Protein AF-A0A969BJ69-F1 (afdb_monomer_lite)

Sequence (200 aa):
IESSYGNSVILGSYVKALKEFAGRERRKKEEELKAQQDALNWLVVGDTRVPLNPDATGDVYRPLVVVEDKYTAGLNFTDSLAAKGYVLTITPSRIPDVNVSFPVDKTVFKPSAQAATKAITYADPNGQIYFVLVYLDKLVGEKCPITVAKIYRIDGLSWTGNFQLPFIPTEIAFRTDTNELIIANGDKKITLDKNGKMPK

Secondary structure (DSSP, 8-state):
--SSHHHHHHHHHHHHHHHHHHHHHHHHHHHHHHHHHHHHTEEEETTEEEESSTT--SSSEEEEEEETTTEEEEEEEEETTEEEEEEEE--TTS--S-EEEEE--TTTS-GGGGGGEEEEEEE-TTSSEEEEEEEESS-BTTBEEEEEEEEETTTEEEEEEEEEESS---EEEEETTTTEEEEEETTEEEEE-TTSPPP-

pLDDT: mean 88.0, std 10.54, range [40.97, 97.81]

Structure (mmCIF, N/CA/C/O backbone):
data_AF-A0A969BJ69-F1
#
_entry.id   AF-A0A969BJ69-F1
#
loop_
_atom_site.group_PDB
_atom_site.id
_atom_site.type_symbol
_atom_site.label_atom_id
_atom_site.label_alt_id
_atom_site.label_comp_id
_atom_site.label_asym_id
_atom_site.label_entity_id
_atom_site.label_seq_id
_atom_site.pdbx_PDB_ins_code
_atom_site.Cartn_x
_atom_site.Cartn_y
_atom_site.Cartn_z
_atom_site.occupancy
_atom_site.B_iso_or_equiv
_atom_site.auth_seq_id
_atom_site.auth_comp_id
_atom_site.auth_asym_id
_atom_site.auth_atom_id
_atom_site.pdbx_PDB_model_num
ATOM 1 N N . ILE A 1 1 ? 59.974 -8.939 -54.221 1.00 40.97 1 ILE A N 1
ATOM 2 C CA . ILE A 1 1 ? 59.683 -8.951 -52.766 1.00 40.97 1 ILE A CA 1
ATOM 3 C C . ILE A 1 1 ? 58.834 -7.719 -52.507 1.00 40.97 1 ILE A C 1
ATOM 5 O O . ILE A 1 1 ? 59.403 -6.661 -52.315 1.00 40.97 1 ILE A O 1
ATOM 9 N N . GLU A 1 2 ? 57.510 -7.793 -52.647 1.00 45.12 2 GLU A N 1
ATOM 10 C CA . GLU A 1 2 ? 56.681 -6.576 -52.577 1.00 45.12 2 GLU A CA 1
ATOM 11 C C . GLU A 1 2 ? 55.208 -6.913 -52.297 1.00 45.12 2 GLU A C 1
ATOM 13 O O . GLU A 1 2 ? 54.330 -6.760 -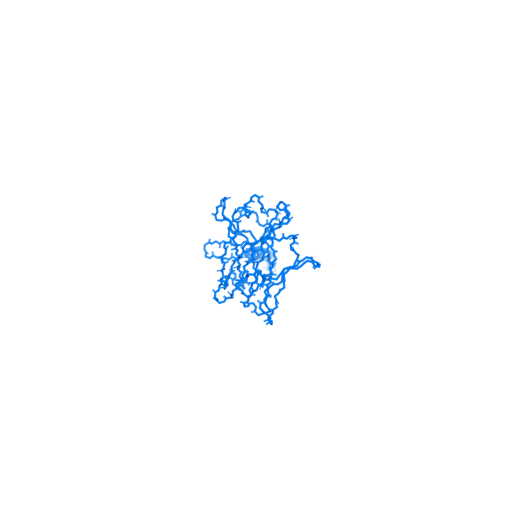53.134 1.00 45.12 2 GLU A O 1
ATOM 18 N N . SER A 1 3 ? 54.921 -7.451 -51.109 1.00 49.00 3 SER A N 1
ATOM 19 C CA . SER A 1 3 ? 53.531 -7.650 -50.663 1.00 49.00 3 SER A CA 1
ATOM 20 C C . SER A 1 3 ? 53.411 -7.819 -49.143 1.00 49.00 3 SER A C 1
ATOM 22 O O . SER A 1 3 ? 52.687 -8.688 -48.662 1.00 49.00 3 SER A O 1
ATOM 24 N N . SER A 1 4 ? 54.139 -7.016 -48.356 1.00 46.62 4 SER A N 1
ATOM 25 C CA . SER A 1 4 ? 54.097 -7.125 -46.881 1.00 46.62 4 SER A CA 1
ATOM 26 C C . SER A 1 4 ? 53.853 -5.812 -46.133 1.00 46.62 4 SER A C 1
ATOM 28 O O . SER A 1 4 ? 53.493 -5.860 -44.962 1.00 46.62 4 SER A O 1
ATOM 30 N N . TYR A 1 5 ? 53.942 -4.650 -46.791 1.00 47.28 5 TYR A N 1
ATOM 31 C CA . TYR A 1 5 ? 53.740 -3.346 -46.135 1.00 47.28 5 TYR A CA 1
ATOM 32 C C . TYR A 1 5 ? 52.283 -2.849 -46.129 1.00 47.28 5 TYR A C 1
ATOM 34 O O . TYR A 1 5 ? 51.926 -2.028 -45.291 1.00 47.28 5 TYR A O 1
ATOM 42 N N . GLY A 1 6 ? 51.412 -3.381 -46.995 1.00 52.66 6 GLY A N 1
ATOM 43 C CA . GLY A 1 6 ? 49.979 -3.047 -46.979 1.00 52.66 6 GLY A CA 1
ATOM 44 C C . GLY A 1 6 ? 49.193 -3.763 -45.874 1.00 52.66 6 GLY A C 1
ATOM 45 O O . GLY A 1 6 ? 48.189 -3.249 -45.395 1.00 52.66 6 GLY A O 1
ATOM 46 N N . ASN A 1 7 ? 49.657 -4.933 -45.427 1.00 61.31 7 ASN A N 1
ATOM 47 C CA . ASN A 1 7 ? 48.860 -5.820 -44.578 1.00 61.31 7 ASN A CA 1
ATOM 48 C C . ASN A 1 7 ? 48.807 -5.355 -43.110 1.00 61.31 7 ASN A C 1
ATOM 50 O O . ASN A 1 7 ? 47.755 -5.415 -42.487 1.00 61.31 7 ASN A O 1
ATOM 54 N N . SER A 1 8 ? 49.902 -4.814 -42.561 1.00 64.12 8 SER A N 1
ATOM 55 C CA . SER A 1 8 ? 49.955 -4.348 -41.163 1.00 64.12 8 SER A CA 1
ATOM 56 C C . SER A 1 8 ? 49.183 -3.045 -40.925 1.00 64.12 8 SER A C 1
ATOM 58 O O . SER A 1 8 ? 48.533 -2.899 -39.892 1.00 64.12 8 SER A O 1
ATOM 60 N N . VAL A 1 9 ? 49.202 -2.117 -41.888 1.00 71.50 9 VAL A N 1
ATOM 61 C CA . VAL A 1 9 ? 48.430 -0.863 -41.830 1.00 71.50 9 VAL A CA 1
ATOM 62 C C . VAL A 1 9 ? 46.933 -1.147 -41.965 1.00 71.50 9 VAL A C 1
ATOM 64 O O . VAL A 1 9 ? 46.134 -0.613 -41.194 1.00 71.50 9 VAL A O 1
ATOM 67 N N . ILE A 1 10 ? 46.553 -2.049 -42.879 1.00 71.81 10 ILE A N 1
ATOM 68 C CA . ILE A 1 10 ? 45.167 -2.511 -43.021 1.00 71.81 10 ILE A CA 1
ATOM 69 C C . ILE A 1 10 ? 44.717 -3.227 -41.742 1.00 71.81 10 ILE A C 1
ATOM 71 O O . ILE A 1 10 ? 43.663 -2.877 -41.210 1.00 71.81 10 ILE A O 1
ATOM 75 N N . LEU A 1 11 ? 45.530 -4.129 -41.174 1.00 73.12 11 LEU A N 1
ATOM 76 C CA . LEU A 1 11 ? 45.227 -4.772 -39.890 1.00 73.12 11 LEU A CA 1
ATOM 77 C C . LEU A 1 11 ? 45.053 -3.747 -38.765 1.00 73.12 11 LEU A C 1
ATOM 79 O O . LEU A 1 11 ? 44.106 -3.850 -37.995 1.00 73.12 11 LEU A O 1
ATOM 83 N N . GLY A 1 12 ? 45.932 -2.747 -38.673 1.00 75.44 12 GLY A N 1
ATOM 84 C CA . GLY A 1 12 ? 45.841 -1.691 -37.664 1.00 75.44 12 GLY A CA 1
ATOM 85 C C . GLY A 1 12 ? 44.554 -0.873 -37.792 1.00 75.44 12 GLY A C 1
ATOM 86 O O . GLY A 1 12 ? 43.884 -0.614 -36.792 1.00 75.44 12 GLY A O 1
ATOM 87 N N . SER A 1 13 ? 44.162 -0.528 -39.023 1.00 76.94 13 SER A N 1
ATOM 88 C CA . SER A 1 13 ? 42.895 0.159 -39.298 1.00 76.94 13 SER A CA 1
ATOM 89 C C . SER A 1 13 ? 41.675 -0.711 -38.975 1.00 76.94 13 SER A C 1
ATOM 91 O O . SER A 1 13 ? 40.719 -0.220 -38.379 1.00 76.94 13 SER A O 1
ATOM 93 N N . TYR A 1 14 ? 41.743 -2.014 -39.265 1.00 79.00 14 TYR A N 1
ATOM 94 C CA . TYR A 1 14 ? 40.691 -2.980 -38.962 1.00 79.00 14 TYR A CA 1
ATOM 95 C C . TYR A 1 14 ? 40.546 -3.214 -37.455 1.00 79.00 14 TYR A C 1
ATOM 97 O O . TYR A 1 14 ? 39.440 -3.153 -36.928 1.00 79.00 14 TYR A O 1
ATOM 105 N N . VAL A 1 15 ? 41.653 -3.397 -36.728 1.00 84.44 15 VAL A N 1
ATOM 106 C CA . VAL A 1 15 ? 41.663 -3.536 -35.262 1.00 84.44 15 VAL A CA 1
ATOM 107 C C . VAL A 1 15 ? 41.137 -2.264 -34.597 1.00 84.44 15 VAL A C 1
ATOM 109 O O . VAL A 1 15 ? 40.359 -2.346 -33.645 1.00 84.44 15 VAL A O 1
ATOM 112 N N . LYS A 1 16 ? 41.505 -1.082 -35.109 1.00 85.62 16 LYS A N 1
ATOM 113 C CA . LYS A 1 16 ? 40.968 0.196 -34.627 1.00 85.62 16 LYS A CA 1
ATOM 114 C C . LYS A 1 16 ? 39.461 0.298 -34.877 1.00 85.62 16 LYS A C 1
ATOM 116 O O . LYS A 1 16 ? 38.725 0.586 -33.937 1.00 85.62 16 LYS A O 1
ATOM 121 N N . ALA A 1 17 ? 38.999 -0.011 -36.088 1.00 84.88 17 ALA A N 1
ATOM 122 C CA . ALA A 1 17 ? 37.578 -0.019 -36.429 1.00 84.88 17 ALA A CA 1
ATOM 123 C C . ALA A 1 17 ? 36.783 -1.029 -35.582 1.00 84.88 17 ALA A C 1
ATOM 125 O O . ALA A 1 17 ? 35.694 -0.705 -35.112 1.00 84.88 17 ALA A O 1
ATOM 126 N N . LEU A 1 18 ? 37.342 -2.216 -35.321 1.00 89.19 18 LEU A N 1
ATOM 127 C CA . LEU A 1 18 ? 36.733 -3.242 -34.473 1.00 89.19 18 LEU A CA 1
ATOM 128 C C . LEU A 1 18 ? 36.649 -2.790 -33.011 1.00 89.19 18 LEU A C 1
ATOM 130 O O . LEU A 1 18 ? 35.616 -2.974 -32.373 1.00 89.19 18 LEU A O 1
ATOM 134 N N . LYS A 1 19 ? 37.702 -2.155 -32.482 1.00 90.12 19 LYS A N 1
ATOM 135 C CA . LYS A 1 19 ? 37.708 -1.593 -31.124 1.00 90.12 19 LYS A CA 1
ATOM 136 C C . LYS A 1 19 ? 36.696 -0.455 -30.980 1.00 90.12 19 LYS A C 1
ATOM 138 O O . LYS A 1 19 ? 35.988 -0.393 -29.978 1.00 90.12 19 LYS A O 1
ATOM 143 N N . GLU A 1 20 ? 36.604 0.428 -31.971 1.00 89.50 20 GLU A N 1
ATOM 144 C CA . GLU A 1 20 ? 35.607 1.502 -32.000 1.00 89.50 20 GLU A CA 1
ATOM 145 C C . GLU A 1 20 ? 34.180 0.953 -32.119 1.00 89.50 20 GLU A C 1
ATOM 147 O O . GLU A 1 20 ? 33.283 1.429 -31.425 1.00 89.50 20 GLU A O 1
ATOM 152 N N . PHE A 1 21 ? 33.964 -0.074 -32.945 1.00 89.19 21 PHE A N 1
ATOM 153 C CA . PHE A 1 21 ? 32.680 -0.766 -33.056 1.00 89.19 21 PHE A CA 1
ATOM 154 C C . PHE A 1 21 ? 32.286 -1.437 -31.735 1.00 89.19 21 PHE A C 1
ATOM 156 O O . PHE A 1 21 ? 31.194 -1.186 -31.232 1.00 89.19 21 PHE A O 1
ATOM 163 N N . ALA A 1 22 ? 33.196 -2.196 -31.119 1.00 88.12 22 ALA A N 1
ATOM 164 C CA . ALA A 1 22 ? 32.974 -2.820 -29.817 1.00 88.12 22 ALA A CA 1
ATOM 165 C C . ALA A 1 22 ? 32.677 -1.780 -28.723 1.00 88.12 22 ALA A C 1
ATOM 167 O O . ALA A 1 22 ? 31.807 -1.999 -27.884 1.00 88.12 22 ALA A O 1
ATOM 168 N N . GLY A 1 23 ? 33.355 -0.626 -28.750 1.00 90.75 23 GLY A N 1
ATOM 169 C CA . GLY A 1 23 ? 33.089 0.484 -27.836 1.00 90.75 23 GLY A CA 1
ATOM 170 C C . GLY A 1 23 ? 31.691 1.084 -28.007 1.00 90.75 23 GLY A C 1
ATOM 171 O O . GLY A 1 23 ? 31.012 1.337 -27.013 1.00 90.75 23 GLY A O 1
ATOM 172 N N . ARG A 1 24 ? 31.231 1.274 -29.252 1.00 89.75 24 ARG A N 1
ATOM 173 C CA . ARG A 1 24 ? 29.870 1.759 -29.539 1.00 89.75 24 ARG A CA 1
ATOM 174 C C . ARG A 1 24 ? 28.802 0.762 -29.104 1.00 89.75 24 ARG A C 1
ATOM 176 O O . ARG A 1 24 ? 27.860 1.160 -28.425 1.00 89.75 24 ARG A O 1
ATOM 183 N N . GLU A 1 25 ? 28.969 -0.515 -29.440 1.00 91.31 25 GLU A N 1
ATOM 184 C CA . GLU A 1 25 ? 28.015 -1.562 -29.057 1.00 91.31 25 GLU A CA 1
ATOM 185 C C . GLU A 1 25 ? 27.940 -1.725 -27.538 1.00 91.31 25 GLU A C 1
ATOM 187 O O . GLU A 1 25 ? 26.848 -1.800 -26.976 1.00 91.31 25 GLU A O 1
ATOM 192 N N . ARG A 1 26 ? 29.088 -1.687 -26.849 1.00 92.00 26 ARG A N 1
ATOM 193 C CA . ARG A 1 26 ? 29.128 -1.700 -25.385 1.00 92.00 26 ARG A CA 1
ATOM 194 C C . A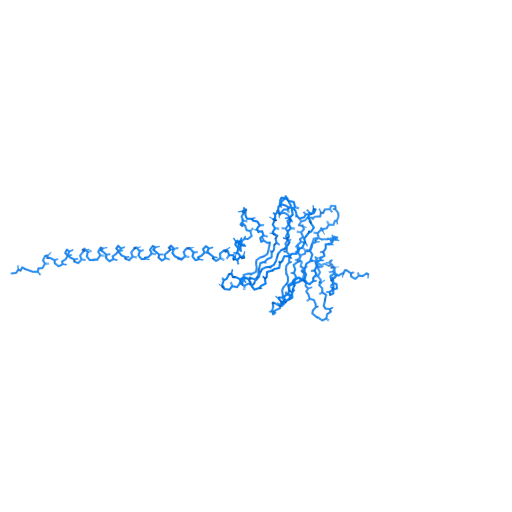RG A 1 26 ? 28.371 -0.514 -24.794 1.00 92.00 26 ARG A C 1
ATOM 196 O O . ARG A 1 26 ? 27.537 -0.721 -23.922 1.00 92.00 26 ARG A O 1
ATOM 203 N N . ARG A 1 27 ? 28.621 0.704 -25.282 1.00 91.62 27 ARG A N 1
ATOM 204 C CA . ARG A 1 27 ? 27.937 1.910 -24.796 1.00 91.62 27 ARG A CA 1
ATOM 205 C C . ARG A 1 27 ? 26.427 1.830 -25.011 1.00 91.62 27 ARG A C 1
ATOM 207 O O . ARG A 1 27 ? 25.671 2.129 -24.098 1.00 91.62 27 ARG A O 1
ATOM 214 N N . LYS A 1 28 ? 25.992 1.357 -26.181 1.00 91.38 28 LYS A N 1
ATOM 215 C CA . LYS A 1 28 ? 24.572 1.141 -26.477 1.00 91.38 28 LYS A CA 1
ATOM 216 C C . LYS A 1 28 ? 23.945 0.138 -25.508 1.00 91.38 28 LYS A C 1
ATOM 218 O O . LYS A 1 28 ? 22.855 0.376 -25.001 1.00 91.38 28 LYS A O 1
ATOM 223 N N . LYS A 1 29 ? 24.644 -0.959 -25.201 1.00 90.69 29 LYS A N 1
ATOM 224 C CA . LYS A 1 29 ? 24.177 -1.948 -24.220 1.00 90.69 29 LYS A CA 1
ATOM 225 C C . LYS A 1 29 ? 24.165 -1.422 -22.790 1.00 90.69 29 LYS A C 1
ATOM 227 O O . LYS A 1 29 ? 23.247 -1.751 -22.049 1.00 90.69 29 LYS A O 1
ATOM 232 N N . GLU A 1 30 ? 25.131 -0.596 -22.405 1.00 91.06 30 GLU A N 1
ATOM 233 C CA . GLU A 1 30 ? 25.140 0.076 -21.101 1.00 91.06 30 GLU A CA 1
ATOM 234 C C . GLU A 1 30 ? 23.979 1.077 -20.978 1.00 91.06 30 GLU A C 1
ATOM 236 O O . GLU A 1 30 ? 23.325 1.127 -19.939 1.00 91.06 30 GLU A O 1
ATOM 241 N N . GLU A 1 31 ? 23.670 1.823 -22.042 1.00 90.69 31 GLU A N 1
ATOM 242 C CA . GLU A 1 31 ? 22.515 2.728 -22.098 1.00 90.69 31 GLU A CA 1
ATOM 243 C C . GLU A 1 31 ? 21.183 1.961 -22.029 1.00 90.69 31 GLU A C 1
ATOM 245 O O . GLU A 1 31 ? 20.307 2.329 -21.246 1.00 90.69 31 GLU A O 1
ATOM 250 N N . GLU A 1 32 ? 21.047 0.858 -22.775 1.00 87.81 32 GLU A N 1
ATOM 251 C CA . GLU A 1 32 ? 19.881 -0.037 -22.707 1.00 87.81 32 GLU A CA 1
ATOM 252 C C . GLU A 1 32 ? 19.710 -0.642 -21.303 1.00 87.81 32 GLU A C 1
ATOM 254 O O . GLU A 1 32 ? 18.607 -0.634 -20.757 1.00 87.81 32 GLU A O 1
ATOM 259 N N . LEU A 1 33 ? 20.797 -1.125 -20.694 1.00 86.69 33 LEU A N 1
ATOM 260 C CA . LEU A 1 33 ? 20.778 -1.696 -19.347 1.00 86.69 33 LEU A CA 1
ATOM 261 C C . LEU A 1 33 ? 20.376 -0.649 -18.308 1.00 86.69 33 LEU A C 1
ATOM 263 O O . LEU A 1 33 ? 19.550 -0.934 -17.446 1.00 86.69 33 LEU A O 1
ATOM 267 N N . LYS A 1 34 ? 20.923 0.565 -18.402 1.00 87.50 34 LYS A N 1
ATOM 268 C CA . LYS A 1 34 ? 20.574 1.659 -17.495 1.00 87.50 34 LYS A CA 1
ATOM 269 C C . LYS A 1 34 ? 19.100 2.039 -17.624 1.00 87.50 34 LYS A C 1
ATOM 271 O O . LYS A 1 34 ? 18.419 2.161 -16.614 1.00 87.50 34 LYS A O 1
ATOM 276 N N . ALA A 1 35 ? 18.582 2.144 -18.849 1.00 82.62 35 ALA A N 1
ATOM 277 C CA . ALA A 1 35 ? 17.165 2.418 -19.076 1.00 82.62 35 ALA A CA 1
ATOM 278 C C . ALA A 1 35 ? 16.258 1.322 -18.485 1.00 82.62 35 ALA A C 1
ATOM 280 O O . ALA A 1 35 ? 15.206 1.625 -17.923 1.00 82.62 35 ALA A O 1
ATOM 281 N N . GLN A 1 36 ? 16.672 0.053 -18.572 1.00 82.44 36 GLN A N 1
ATOM 282 C CA . GLN A 1 36 ? 15.956 -1.059 -17.942 1.00 82.44 36 GLN A CA 1
ATOM 283 C C . GLN A 1 36 ? 16.029 -0.999 -16.414 1.00 82.44 36 GLN A C 1
ATOM 285 O O . GLN A 1 36 ? 15.005 -1.167 -15.760 1.00 82.44 36 GLN A O 1
ATOM 290 N N . GLN A 1 37 ? 17.203 -0.723 -15.844 1.00 84.25 37 GLN A N 1
ATOM 291 C CA . GLN A 1 37 ? 17.375 -0.544 -14.399 1.00 84.25 37 GLN A CA 1
ATOM 292 C C . GLN A 1 37 ? 16.504 0.592 -13.867 1.00 84.25 37 GLN A C 1
ATOM 294 O O . GLN A 1 37 ? 15.829 0.425 -12.855 1.00 84.25 37 GLN A O 1
ATOM 299 N N . ASP A 1 38 ? 16.457 1.714 -14.583 1.00 82.06 38 ASP A N 1
ATOM 300 C CA . ASP A 1 38 ? 15.596 2.835 -14.232 1.00 82.06 38 ASP A CA 1
ATOM 301 C C . ASP A 1 38 ? 14.122 2.421 -14.289 1.00 82.06 38 ASP A C 1
ATOM 303 O O . ASP A 1 38 ? 13.376 2.716 -13.360 1.00 82.06 38 ASP A O 1
ATOM 307 N N . ALA A 1 39 ? 13.701 1.674 -15.316 1.00 78.50 39 ALA A N 1
ATOM 308 C CA . ALA A 1 39 ? 12.329 1.182 -15.441 1.00 78.50 39 ALA A CA 1
ATOM 309 C C . ALA A 1 39 ? 11.909 0.233 -14.304 1.00 78.50 39 ALA A C 1
ATOM 311 O O . ALA A 1 39 ? 10.740 0.233 -13.926 1.00 78.50 39 ALA A O 1
ATOM 312 N N . LEU A 1 40 ? 12.835 -0.535 -13.716 1.00 81.88 40 LEU A N 1
ATOM 313 C CA . LEU A 1 40 ? 12.537 -1.409 -12.572 1.00 81.88 40 LEU A CA 1
ATOM 314 C C . LEU A 1 40 ? 12.119 -0.631 -11.319 1.00 81.88 40 LEU A C 1
ATOM 316 O O . LEU A 1 40 ? 11.430 -1.191 -10.468 1.00 81.88 40 LEU A O 1
ATOM 320 N N . ASN A 1 41 ? 12.484 0.648 -11.222 1.00 84.81 41 ASN A N 1
ATOM 321 C CA . ASN A 1 41 ? 12.128 1.506 -10.093 1.00 84.81 41 ASN A CA 1
ATOM 322 C C . ASN A 1 41 ? 10.711 2.085 -10.196 1.00 84.81 41 ASN A C 1
ATOM 324 O O . ASN A 1 41 ? 10.273 2.782 -9.279 1.00 84.81 41 ASN A O 1
ATOM 328 N N . TRP A 1 42 ? 9.991 1.808 -11.287 1.00 86.00 42 TRP A N 1
ATOM 329 C CA . TRP A 1 42 ? 8.662 2.351 -11.543 1.00 86.00 42 TRP A CA 1
ATOM 330 C C . TRP A 1 42 ? 7.656 1.251 -11.851 1.00 86.00 42 TRP A C 1
ATOM 332 O O . TRP A 1 42 ? 7.927 0.282 -12.558 1.00 86.00 42 TRP A O 1
ATOM 342 N N . LEU A 1 43 ? 6.449 1.444 -11.344 1.00 87.81 43 LEU A N 1
ATOM 343 C CA . LEU A 1 43 ? 5.282 0.652 -11.679 1.00 87.81 43 LEU A CA 1
ATOM 344 C C . LEU A 1 43 ? 4.325 1.515 -12.503 1.00 87.81 43 LEU A C 1
ATOM 346 O O . LEU A 1 43 ? 4.119 2.689 -12.195 1.00 87.81 43 LEU A O 1
ATOM 350 N N . VAL A 1 44 ? 3.772 0.956 -13.576 1.00 84.44 44 VAL A N 1
ATOM 351 C CA . VAL A 1 44 ? 2.930 1.702 -14.515 1.00 84.44 44 VAL A CA 1
ATOM 352 C C . VAL A 1 44 ? 1.467 1.431 -14.186 1.00 84.44 44 VAL A C 1
ATOM 354 O O . VAL A 1 44 ? 1.014 0.289 -14.207 1.00 84.44 44 VAL A O 1
ATOM 357 N N . VAL A 1 45 ? 0.721 2.492 -13.876 1.00 83.75 45 VAL A N 1
ATOM 358 C CA . VAL A 1 45 ? -0.711 2.443 -13.558 1.00 83.75 45 VAL A CA 1
ATOM 359 C C . VAL A 1 45 ? -1.457 3.405 -14.470 1.00 83.75 45 VAL A C 1
ATOM 361 O O . VAL A 1 45 ? -1.545 4.604 -14.189 1.00 83.75 45 VAL A O 1
ATOM 364 N N . GLY A 1 46 ? -1.996 2.877 -15.570 1.00 80.75 46 GLY A N 1
ATOM 365 C CA . GLY A 1 46 ? -2.579 3.705 -16.628 1.00 80.75 46 GLY A CA 1
ATOM 366 C C . GLY A 1 46 ? -1.548 4.712 -17.139 1.00 80.75 46 GLY A C 1
ATOM 367 O O . GLY A 1 46 ? -0.441 4.325 -17.504 1.00 80.75 46 GLY A O 1
ATOM 368 N N . ASP A 1 47 ? -1.886 5.999 -17.076 1.00 77.88 47 ASP A N 1
ATOM 369 C CA . ASP A 1 47 ? -0.997 7.097 -17.484 1.00 77.88 47 ASP A CA 1
ATOM 370 C C . ASP A 1 47 ? -0.049 7.572 -16.368 1.00 77.88 47 ASP A C 1
ATOM 372 O O . ASP A 1 47 ? 0.780 8.458 -16.577 1.00 77.88 47 ASP A O 1
ATOM 376 N N . THR A 1 48 ? -0.163 7.005 -15.164 1.00 80.38 48 THR A N 1
ATOM 377 C CA . THR A 1 48 ? 0.640 7.401 -14.000 1.00 80.38 48 THR A CA 1
ATOM 378 C C . THR A 1 48 ? 1.736 6.391 -13.692 1.00 80.38 48 THR A C 1
ATOM 380 O O . THR A 1 48 ? 1.598 5.193 -13.940 1.00 80.38 48 THR A O 1
ATOM 383 N N . ARG A 1 49 ? 2.843 6.879 -13.128 1.00 82.12 49 ARG A N 1
ATOM 384 C CA . ARG A 1 49 ? 3.938 6.041 -12.636 1.00 82.12 49 ARG A CA 1
ATOM 385 C C . ARG A 1 49 ? 3.970 6.101 -11.120 1.00 82.12 49 ARG A C 1
ATOM 387 O O . ARG A 1 49 ? 3.858 7.173 -10.533 1.00 82.12 49 ARG A O 1
ATOM 394 N N . VAL A 1 50 ? 4.114 4.940 -10.503 1.00 86.56 50 VAL A N 1
ATOM 395 C CA . VAL A 1 50 ? 4.247 4.794 -9.057 1.00 86.56 50 VAL A CA 1
ATOM 396 C C . VAL A 1 50 ? 5.693 4.406 -8.777 1.00 86.56 50 VAL A C 1
ATOM 398 O O . VAL A 1 50 ? 6.148 3.391 -9.313 1.00 86.56 50 VAL A O 1
ATOM 401 N N . PRO A 1 51 ? 6.436 5.183 -7.978 1.00 88.12 51 PRO A N 1
ATOM 402 C CA . PRO A 1 51 ? 7.786 4.799 -7.613 1.00 88.12 51 PRO A CA 1
ATOM 403 C C . PRO A 1 51 ? 7.750 3.544 -6.737 1.00 88.12 51 PRO A C 1
ATOM 405 O O . PRO A 1 51 ? 6.857 3.360 -5.913 1.00 88.12 51 PRO A O 1
ATOM 408 N N . LEU A 1 52 ? 8.735 2.669 -6.904 1.00 85.69 52 LEU A N 1
ATOM 409 C CA . LEU A 1 52 ? 8.968 1.519 -6.025 1.00 85.69 52 LEU A CA 1
ATOM 410 C C . LEU A 1 52 ? 10.041 1.810 -4.972 1.00 85.69 52 LEU A C 1
ATOM 412 O O . LEU A 1 52 ? 10.423 0.924 -4.217 1.00 85.69 52 LEU A O 1
ATOM 416 N N . ASN A 1 53 ? 10.490 3.061 -4.895 1.00 82.56 53 ASN A N 1
ATOM 417 C CA . ASN A 1 53 ? 11.384 3.545 -3.859 1.00 82.56 53 ASN A CA 1
ATOM 418 C C . ASN A 1 53 ? 10.616 4.495 -2.914 1.00 82.56 53 ASN A C 1
ATOM 420 O O . ASN A 1 53 ? 10.031 5.468 -3.403 1.00 82.56 53 ASN A O 1
ATOM 424 N N . PRO A 1 54 ? 10.606 4.253 -1.589 1.00 71.75 54 PRO A N 1
ATOM 425 C CA . PRO A 1 54 ? 9.999 5.165 -0.615 1.00 71.75 54 PRO A CA 1
ATOM 426 C C . PRO A 1 54 ? 10.647 6.562 -0.576 1.00 71.75 54 PRO A C 1
ATOM 428 O O . PRO A 1 54 ? 9.972 7.527 -0.223 1.00 71.75 54 PRO A O 1
ATOM 431 N N . ASP A 1 55 ? 11.907 6.702 -0.997 1.00 72.38 55 ASP A N 1
ATOM 432 C CA . ASP A 1 55 ? 12.630 7.984 -1.002 1.00 72.38 55 ASP A CA 1
ATOM 433 C C . ASP A 1 55 ? 12.312 8.864 -2.225 1.00 72.38 55 ASP A C 1
ATOM 435 O O . ASP A 1 55 ? 12.777 10.005 -2.330 1.00 72.38 55 ASP A O 1
ATOM 439 N N . ALA A 1 56 ? 11.508 8.358 -3.167 1.00 71.25 56 ALA A N 1
ATOM 440 C CA . ALA A 1 56 ? 11.119 9.106 -4.355 1.00 71.25 56 ALA A CA 1
ATOM 441 C C . ALA A 1 56 ? 10.306 10.357 -3.972 1.00 71.25 56 ALA A C 1
ATOM 443 O O . ALA A 1 56 ? 9.163 10.297 -3.502 1.00 71.25 56 ALA A O 1
ATOM 444 N N . THR A 1 57 ? 10.919 11.520 -4.180 1.00 63.72 57 THR A N 1
ATOM 445 C CA . THR A 1 57 ? 10.380 12.842 -3.848 1.00 63.72 57 THR A CA 1
ATOM 446 C C . THR A 1 57 ? 9.782 13.499 -5.095 1.00 63.72 57 THR A C 1
ATOM 448 O O . THR A 1 57 ? 10.338 13.401 -6.182 1.00 63.72 57 THR A O 1
ATOM 451 N N . GLY A 1 58 ? 8.641 14.184 -4.955 1.00 65.81 58 GLY A N 1
ATOM 452 C CA . GLY A 1 58 ? 7.992 14.937 -6.044 1.00 65.81 58 GLY A CA 1
ATOM 453 C C . GLY A 1 58 ? 6.719 14.307 -6.626 1.00 65.81 58 GLY A C 1
ATOM 454 O O . GLY A 1 58 ? 5.797 15.038 -6.956 1.00 65.81 58 GLY A O 1
ATOM 455 N N . ASP A 1 59 ? 6.589 12.979 -6.632 1.00 74.25 59 ASP A N 1
ATOM 456 C CA . ASP A 1 59 ? 5.389 12.295 -7.155 1.00 74.25 59 ASP A CA 1
ATOM 457 C C . ASP A 1 59 ? 4.108 12.369 -6.303 1.00 74.25 59 ASP A C 1
ATOM 459 O O . ASP A 1 59 ? 4.130 12.568 -5.091 1.00 74.25 59 ASP A O 1
ATOM 463 N N . VAL A 1 60 ? 2.970 12.149 -6.963 1.00 84.94 60 VAL A N 1
ATOM 464 C CA . VAL A 1 60 ? 1.632 12.031 -6.353 1.00 84.94 60 VAL A CA 1
ATOM 465 C C . VAL A 1 60 ? 1.545 10.781 -5.463 1.00 84.94 60 VAL A C 1
ATOM 467 O O . VAL A 1 60 ? 0.916 10.796 -4.402 1.00 84.94 60 VAL A O 1
ATOM 470 N N . TYR A 1 61 ? 2.219 9.703 -5.871 1.00 88.06 61 TYR A N 1
ATOM 471 C CA . TYR A 1 61 ? 2.311 8.460 -5.116 1.00 88.06 61 TYR A CA 1
ATOM 472 C C . TYR A 1 61 ? 3.506 8.474 -4.165 1.00 88.06 61 TYR A C 1
ATOM 474 O O . TYR A 1 61 ? 4.636 8.769 -4.550 1.00 88.06 61 TYR A O 1
ATOM 482 N N . ARG A 1 62 ? 3.240 8.106 -2.915 1.00 89.06 62 ARG A N 1
ATOM 483 C CA . ARG A 1 62 ? 4.204 7.984 -1.825 1.00 89.06 62 ARG A CA 1
ATOM 484 C C . ARG A 1 62 ? 4.147 6.572 -1.249 1.00 89.06 62 ARG A C 1
ATOM 486 O O . ARG A 1 62 ? 3.267 6.293 -0.427 1.00 89.06 62 ARG A O 1
ATOM 493 N N . PRO A 1 63 ? 5.060 5.688 -1.672 1.00 91.81 63 PRO A N 1
ATOM 494 C CA . PRO A 1 63 ? 5.196 4.359 -1.100 1.00 91.81 63 PRO A CA 1
ATOM 495 C C . PRO A 1 63 ? 5.604 4.462 0.364 1.00 91.81 63 PRO A C 1
ATOM 497 O O . PRO A 1 63 ? 6.557 5.158 0.699 1.00 91.81 63 PRO A O 1
ATOM 500 N N . LEU A 1 64 ? 4.874 3.768 1.231 1.00 92.38 64 LEU A N 1
ATOM 501 C CA . LEU A 1 64 ? 5.221 3.635 2.648 1.00 92.38 64 LEU A CA 1
ATOM 502 C C . LEU A 1 64 ? 5.792 2.249 2.941 1.00 92.38 64 LEU A C 1
ATOM 504 O O . LEU A 1 64 ? 6.647 2.102 3.806 1.00 92.38 64 LEU A O 1
ATOM 508 N N . VAL A 1 65 ? 5.318 1.237 2.213 1.00 93.50 65 VAL A N 1
ATOM 509 C CA . VAL A 1 65 ? 5.816 -0.133 2.278 1.00 93.50 65 VAL A CA 1
ATOM 510 C C . VAL A 1 65 ? 5.968 -0.653 0.861 1.00 93.50 65 VAL A C 1
ATOM 512 O O . VAL A 1 65 ? 5.029 -0.603 0.067 1.00 93.50 65 VAL A O 1
ATOM 515 N N . VAL A 1 66 ? 7.146 -1.186 0.563 1.00 93.19 66 VAL A N 1
ATOM 516 C CA . VAL A 1 66 ? 7.427 -1.897 -0.680 1.00 93.19 66 VAL A CA 1
ATOM 517 C C . VAL A 1 66 ? 7.930 -3.276 -0.297 1.00 93.19 66 VAL A C 1
ATOM 519 O O . VAL A 1 66 ? 8.943 -3.405 0.384 1.00 93.19 66 VAL A O 1
ATOM 522 N N . VAL A 1 67 ? 7.188 -4.303 -0.698 1.00 91.69 67 VAL A N 1
ATOM 523 C CA . VAL A 1 67 ? 7.615 -5.694 -0.581 1.00 91.69 67 VAL A CA 1
ATOM 524 C C . VAL A 1 67 ? 8.054 -6.134 -1.966 1.00 91.69 67 VAL A C 1
ATOM 526 O O . VAL A 1 67 ? 7.218 -6.255 -2.868 1.00 91.69 67 VAL A O 1
ATOM 529 N N . GLU A 1 68 ? 9.365 -6.323 -2.124 1.00 86.88 68 GLU A N 1
ATOM 530 C CA . GLU A 1 68 ? 10.000 -6.667 -3.398 1.00 86.88 68 GLU A CA 1
ATOM 531 C C . GLU A 1 68 ? 9.261 -7.809 -4.100 1.00 86.88 68 GLU A C 1
ATOM 533 O O . GLU A 1 68 ? 8.888 -8.807 -3.478 1.00 86.88 68 GLU A O 1
ATOM 538 N N . ASP A 1 69 ? 8.994 -7.604 -5.391 1.00 84.94 69 ASP A N 1
ATOM 539 C CA . ASP A 1 69 ? 8.313 -8.542 -6.289 1.00 84.94 69 ASP A CA 1
ATOM 540 C C . ASP A 1 69 ? 6.949 -9.068 -5.803 1.00 84.94 69 ASP A C 1
ATOM 542 O O . ASP A 1 69 ? 6.459 -10.090 -6.287 1.00 84.94 69 ASP A O 1
ATOM 546 N N . LYS A 1 70 ? 6.303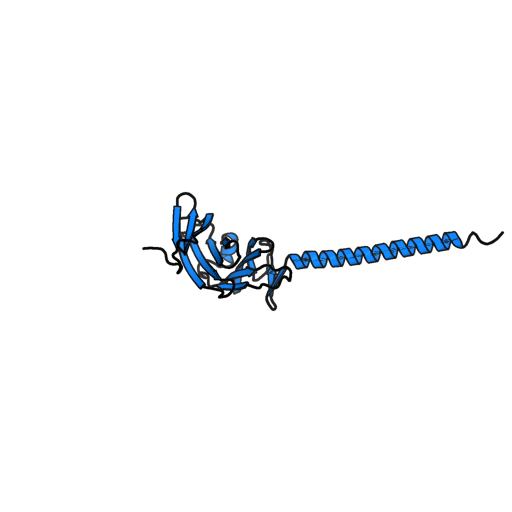 -8.371 -4.857 1.00 91.81 70 LYS A N 1
ATOM 547 C CA . LYS A 1 70 ? 4.965 -8.726 -4.365 1.00 91.81 70 LYS A CA 1
ATOM 548 C C . LYS A 1 70 ? 3.981 -7.575 -4.478 1.00 91.81 70 LYS A C 1
ATOM 550 O O . LYS A 1 70 ? 3.017 -7.663 -5.238 1.00 91.81 70 LYS A O 1
ATOM 555 N N . TYR A 1 71 ? 4.178 -6.504 -3.713 1.00 93.62 71 TYR A N 1
ATOM 556 C CA . TYR A 1 71 ? 3.245 -5.376 -3.678 1.00 93.62 71 TYR A CA 1
ATOM 557 C C . TYR A 1 71 ? 3.868 -4.117 -3.068 1.00 93.62 71 TYR A C 1
ATOM 559 O O . TYR A 1 71 ? 4.851 -4.165 -2.335 1.00 93.62 71 TYR A O 1
ATOM 567 N N . THR A 1 72 ? 3.250 -2.977 -3.351 1.00 94.69 72 THR A N 1
ATOM 568 C CA . THR A 1 72 ? 3.530 -1.678 -2.740 1.00 94.69 72 THR A CA 1
ATOM 569 C C . THR A 1 72 ? 2.245 -1.104 -2.159 1.00 94.69 72 THR A C 1
ATOM 571 O O . THR A 1 72 ? 1.164 -1.240 -2.739 1.00 94.69 72 THR A O 1
ATOM 574 N N . ALA A 1 73 ? 2.357 -0.479 -0.995 1.00 94.88 73 ALA A N 1
ATOM 575 C CA . ALA A 1 73 ? 1.264 0.205 -0.331 1.00 94.88 73 ALA A CA 1
ATOM 576 C C . ALA A 1 73 ? 1.732 1.563 0.183 1.00 94.88 73 ALA A C 1
ATOM 578 O O . ALA A 1 73 ? 2.873 1.735 0.622 1.00 94.88 73 ALA A O 1
ATOM 579 N N . GLY A 1 74 ? 0.838 2.540 0.152 1.00 93.62 74 GLY A N 1
ATOM 580 C CA . GLY A 1 74 ? 1.197 3.891 0.545 1.00 93.62 74 GLY A CA 1
ATOM 581 C C . GLY A 1 74 ? 0.055 4.876 0.408 1.00 93.62 74 GLY A C 1
ATOM 582 O O . GLY A 1 74 ? -1.118 4.501 0.462 1.00 93.62 74 GLY A O 1
ATOM 583 N N . LEU A 1 75 ? 0.419 6.143 0.236 1.00 92.75 75 LEU A N 1
ATOM 584 C CA . LEU A 1 75 ? -0.518 7.240 0.038 1.00 92.75 75 LEU A CA 1
ATOM 585 C C . LEU A 1 75 ? -0.402 7.827 -1.366 1.00 92.75 75 LEU A C 1
ATOM 587 O O . LEU A 1 75 ? 0.685 8.041 -1.886 1.00 92.75 75 LEU A O 1
ATOM 591 N N . ASN A 1 76 ? -1.545 8.120 -1.963 1.00 91.44 76 ASN A N 1
ATOM 592 C CA . ASN A 1 76 ? -1.695 8.873 -3.194 1.00 91.44 76 ASN A CA 1
ATOM 593 C C . ASN A 1 76 ? -2.320 10.230 -2.838 1.00 91.44 76 ASN A C 1
ATOM 595 O O . ASN A 1 76 ? -3.448 10.286 -2.338 1.00 91.44 76 ASN A O 1
ATOM 599 N N . PHE A 1 77 ? -1.584 11.313 -3.066 1.00 87.44 77 PHE A N 1
ATOM 600 C CA . PHE A 1 77 ? -2.032 12.678 -2.809 1.00 87.44 77 PHE A CA 1
ATOM 601 C C . PHE A 1 77 ? -2.661 13.274 -4.065 1.00 87.44 77 PHE A C 1
ATOM 603 O O . PHE A 1 77 ? -1.974 13.846 -4.902 1.00 87.44 77 PHE A O 1
ATOM 610 N N . THR A 1 78 ? -3.984 13.172 -4.188 1.00 78.69 78 THR A N 1
ATOM 611 C CA . THR A 1 78 ? -4.709 13.717 -5.349 1.00 78.69 78 THR A CA 1
ATOM 612 C C . THR A 1 78 ? -4.782 15.246 -5.348 1.00 78.69 78 THR A C 1
ATOM 614 O O . THR A 1 78 ? -4.988 15.844 -6.396 1.00 78.69 78 THR A O 1
ATOM 617 N N . ASP A 1 79 ? -4.659 15.867 -4.172 1.00 74.69 79 ASP A N 1
ATOM 618 C CA . ASP A 1 79 ? -4.639 17.320 -3.977 1.00 74.69 79 ASP A CA 1
ATOM 619 C C . ASP A 1 79 ? -3.910 17.647 -2.657 1.00 74.69 79 ASP A C 1
ATOM 621 O O . ASP A 1 79 ? -3.669 16.763 -1.829 1.00 74.69 79 ASP A O 1
ATOM 625 N N . SER A 1 80 ? -3.628 18.927 -2.412 1.00 69.62 80 SER A N 1
ATOM 626 C CA . SER A 1 80 ? -2.987 19.482 -1.211 1.00 69.62 80 SER A CA 1
ATOM 627 C C . SER A 1 80 ? -3.687 19.095 0.102 1.00 69.62 80 SER A C 1
ATOM 629 O O . SER A 1 80 ? -3.096 19.184 1.178 1.00 69.62 80 SER A O 1
ATOM 631 N N . LEU A 1 81 ? -4.952 18.667 0.028 1.00 70.81 81 LEU A N 1
ATOM 632 C CA . LEU A 1 81 ? -5.808 18.357 1.176 1.00 70.81 81 LEU A CA 1
ATOM 633 C C . LEU A 1 81 ? -6.324 16.913 1.204 1.00 70.81 81 LEU A C 1
ATOM 635 O O . LEU A 1 81 ? -6.951 16.515 2.186 1.00 70.81 81 LEU A O 1
ATOM 639 N N . ALA A 1 82 ? -6.114 16.131 0.143 1.00 76.31 82 ALA A N 1
ATOM 640 C CA . ALA A 1 82 ? -6.739 14.823 -0.001 1.00 76.31 82 ALA A CA 1
ATOM 641 C C . ALA A 1 82 ? -5.703 13.748 -0.327 1.00 76.31 82 ALA A C 1
ATOM 643 O O . ALA A 1 82 ? -5.212 13.660 -1.452 1.00 76.31 82 ALA A O 1
ATOM 644 N N . ALA A 1 83 ? -5.441 12.894 0.661 1.00 89.12 83 ALA A N 1
ATOM 645 C CA . ALA A 1 83 ? -4.762 11.625 0.468 1.00 89.12 83 ALA A CA 1
ATOM 646 C C . ALA A 1 83 ? -5.780 10.489 0.289 1.00 89.12 83 ALA A C 1
ATOM 648 O O . ALA A 1 83 ? -6.884 10.514 0.846 1.00 89.12 83 ALA A O 1
ATOM 649 N N . LYS A 1 84 ? -5.386 9.473 -0.470 1.00 92.75 84 LYS A N 1
ATOM 650 C CA . LYS A 1 84 ? -6.012 8.151 -0.522 1.00 92.75 84 LYS A CA 1
ATOM 651 C C . LYS A 1 84 ? -4.944 7.114 -0.218 1.00 92.75 84 LYS A C 1
ATOM 653 O O . LYS A 1 84 ? -3.816 7.254 -0.676 1.00 92.75 84 LYS A O 1
ATOM 658 N N . GLY A 1 85 ? -5.287 6.081 0.533 1.00 94.00 85 GLY A N 1
ATOM 659 C CA . GLY A 1 85 ? -4.428 4.912 0.639 1.00 94.00 85 GLY A CA 1
ATOM 660 C C . GLY A 1 85 ? -4.486 4.113 -0.655 1.00 94.00 85 GLY A C 1
ATOM 661 O O . GLY A 1 85 ? -5.518 4.118 -1.330 1.00 94.00 85 GLY A O 1
ATOM 662 N N . TYR A 1 86 ? -3.399 3.443 -1.013 1.00 94.94 86 TYR A N 1
ATOM 663 C CA . TYR A 1 86 ? -3.372 2.551 -2.165 1.00 94.94 86 TYR A CA 1
ATOM 664 C C . TYR A 1 86 ? -2.668 1.235 -1.849 1.00 94.94 86 TYR A C 1
ATOM 666 O O . TYR A 1 86 ? -1.811 1.174 -0.964 1.00 94.94 86 TYR A O 1
ATOM 674 N N . VAL A 1 87 ? -3.012 0.205 -2.623 1.00 95.50 87 VAL A N 1
ATOM 675 C CA . VAL A 1 87 ? -2.280 -1.061 -2.732 1.00 95.50 87 VAL A CA 1
ATOM 676 C C . VAL A 1 87 ? -2.177 -1.444 -4.194 1.00 95.50 87 VAL A C 1
ATOM 678 O O . VAL A 1 87 ? -3.193 -1.498 -4.890 1.00 95.50 87 VAL A O 1
ATOM 681 N N . LEU A 1 88 ? -0.953 -1.724 -4.632 1.00 94.50 88 LEU A N 1
ATOM 682 C CA . LEU A 1 88 ? -0.650 -2.195 -5.976 1.00 94.50 88 LEU A CA 1
ATOM 683 C C . LEU A 1 88 ? 0.207 -3.455 -5.896 1.00 94.50 88 LEU A C 1
ATOM 685 O O . LEU A 1 88 ? 1.217 -3.459 -5.196 1.00 94.50 88 LEU A O 1
ATOM 689 N N . THR A 1 89 ? -0.136 -4.509 -6.628 1.00 93.94 89 THR A N 1
ATOM 690 C CA . THR A 1 89 ? 0.778 -5.655 -6.791 1.00 93.94 89 THR A CA 1
ATOM 691 C C . THR A 1 89 ? 1.918 -5.314 -7.735 1.00 93.94 89 THR A C 1
ATOM 693 O O . THR A 1 89 ? 1.705 -4.661 -8.754 1.00 93.94 89 THR A O 1
ATOM 696 N N . ILE A 1 90 ? 3.111 -5.818 -7.441 1.00 91.94 90 ILE A N 1
ATOM 697 C CA . ILE A 1 90 ? 4.288 -5.676 -8.293 1.00 91.94 90 ILE A CA 1
ATOM 698 C C . ILE A 1 90 ? 4.411 -6.951 -9.123 1.00 91.94 90 ILE A C 1
ATOM 700 O O . ILE A 1 90 ? 4.745 -8.007 -8.599 1.00 91.94 90 ILE A O 1
ATOM 704 N N . THR A 1 91 ? 4.116 -6.855 -10.416 1.00 89.44 91 THR A N 1
ATOM 705 C CA . THR A 1 91 ? 4.247 -7.968 -11.365 1.00 89.44 91 THR A CA 1
ATOM 706 C C . THR A 1 91 ? 5.539 -7.832 -12.180 1.00 89.44 91 THR A C 1
ATOM 708 O O . THR A 1 91 ? 6.067 -6.721 -12.311 1.00 89.44 91 THR A O 1
ATOM 711 N N . PRO A 1 92 ? 6.040 -8.919 -12.804 1.00 85.38 92 PRO A N 1
ATOM 712 C CA . PRO A 1 92 ? 7.198 -8.844 -13.698 1.00 85.38 92 PRO A CA 1
ATOM 713 C C . PRO A 1 92 ? 6.997 -7.891 -14.885 1.00 85.38 92 PRO A C 1
ATOM 715 O O . PRO A 1 92 ? 7.948 -7.258 -15.335 1.00 85.38 92 PRO A O 1
ATOM 718 N N . SER A 1 93 ? 5.759 -7.749 -15.372 1.00 85.31 93 SER A N 1
ATOM 719 C CA . SER A 1 93 ? 5.400 -6.801 -16.435 1.00 85.31 93 SER A CA 1
ATOM 720 C C . SER A 1 93 ? 5.274 -5.354 -15.945 1.00 85.31 93 SER A C 1
ATOM 722 O O . SER A 1 93 ? 5.043 -4.465 -16.761 1.00 85.31 93 SER A O 1
ATOM 724 N N . ARG A 1 94 ? 5.412 -5.105 -14.633 1.00 85.44 94 ARG A N 1
ATOM 725 C CA . ARG A 1 94 ? 5.210 -3.801 -13.973 1.00 85.44 94 ARG A CA 1
ATOM 726 C C . ARG A 1 94 ? 3.819 -3.198 -14.218 1.00 85.44 94 ARG A C 1
ATOM 728 O O . ARG A 1 94 ? 3.641 -1.990 -14.073 1.00 85.44 94 ARG A O 1
ATOM 735 N N . ILE A 1 95 ? 2.842 -4.050 -14.537 1.00 86.56 95 ILE A N 1
ATOM 736 C CA . ILE A 1 95 ? 1.419 -3.721 -14.664 1.00 86.56 95 ILE A CA 1
ATOM 737 C C . ILE A 1 95 ? 0.689 -4.446 -13.527 1.00 86.56 95 ILE A C 1
ATOM 739 O O . ILE A 1 95 ? 0.707 -5.678 -13.499 1.00 86.56 95 ILE A O 1
ATOM 743 N N . PRO A 1 96 ? 0.093 -3.731 -12.563 1.00 90.19 96 PRO A N 1
ATOM 744 C CA . PRO A 1 96 ? -0.483 -4.356 -11.380 1.00 90.19 96 PRO A CA 1
ATOM 745 C C . PRO A 1 96 ? -1.763 -5.136 -11.705 1.00 90.19 96 PRO A C 1
ATOM 747 O O . PRO A 1 96 ? -2.671 -4.601 -12.336 1.00 90.19 96 PRO A O 1
ATOM 750 N N . ASP A 1 97 ? -1.865 -6.360 -11.184 1.00 89.19 97 ASP A N 1
ATOM 751 C CA . ASP A 1 97 ? -3.114 -7.133 -11.175 1.00 89.19 97 ASP A CA 1
ATOM 752 C C . ASP A 1 97 ? -4.110 -6.566 -10.153 1.00 89.19 97 ASP A C 1
ATOM 754 O O . ASP A 1 97 ? -5.305 -6.458 -10.413 1.00 89.19 97 ASP A O 1
ATOM 758 N N . VAL A 1 98 ? -3.611 -6.202 -8.968 1.00 91.25 98 VAL A N 1
ATOM 759 C CA . VAL A 1 98 ? -4.387 -5.549 -7.912 1.00 91.25 98 VAL A CA 1
ATOM 760 C C . VAL A 1 98 ? -4.070 -4.072 -7.954 1.00 91.25 98 VAL A C 1
ATOM 762 O O . VAL A 1 98 ? -2.925 -3.687 -7.729 1.00 91.25 98 VAL A O 1
ATOM 765 N N . ASN A 1 99 ? -5.086 -3.253 -8.201 1.00 93.50 99 ASN A N 1
ATOM 766 C CA . ASN A 1 99 ? -4.999 -1.805 -8.102 1.00 93.50 99 ASN A CA 1
ATOM 767 C C . ASN A 1 99 ? -6.180 -1.277 -7.294 1.00 93.50 99 ASN A C 1
ATOM 769 O O . ASN A 1 99 ? -7.287 -1.131 -7.811 1.00 93.50 99 ASN A O 1
ATOM 773 N N . VAL A 1 100 ? -5.948 -1.022 -6.008 1.00 95.00 100 VAL A N 1
ATOM 774 C CA . VAL A 1 100 ? -7.006 -0.610 -5.085 1.00 95.00 100 VAL A CA 1
ATOM 775 C C . VAL A 1 100 ? -6.623 0.688 -4.403 1.00 95.00 100 VAL A C 1
ATOM 777 O O . VAL A 1 100 ? -5.525 0.830 -3.874 1.00 95.00 100 VAL A O 1
ATOM 780 N N . SER A 1 101 ? -7.566 1.628 -4.380 1.00 94.25 101 SER A N 1
ATOM 781 C CA . SER A 1 101 ? -7.480 2.864 -3.606 1.00 94.25 101 SER A CA 1
ATOM 782 C C . SER A 1 101 ? -8.567 2.885 -2.537 1.00 94.25 101 SER A C 1
ATOM 784 O O . SER A 1 101 ? -9.710 2.521 -2.807 1.00 94.25 101 SER A O 1
ATOM 786 N N . PHE A 1 102 ? -8.238 3.351 -1.337 1.00 94.94 102 PHE A N 1
ATOM 787 C CA . PHE A 1 102 ? -9.169 3.441 -0.215 1.00 94.94 102 PHE A CA 1
ATOM 788 C C . PHE A 1 102 ? -9.102 4.815 0.465 1.00 94.94 102 PHE A C 1
ATOM 790 O O . PHE A 1 102 ? -8.058 5.474 0.458 1.00 94.94 102 PHE A O 1
ATOM 797 N N . PRO A 1 103 ? -10.218 5.300 1.035 1.00 94.31 103 PRO A N 1
ATOM 798 C CA . PRO A 1 103 ? -10.222 6.553 1.771 1.00 94.31 103 PRO A CA 1
ATOM 799 C C . PRO A 1 103 ? -9.401 6.425 3.057 1.00 94.31 103 PRO A C 1
ATOM 801 O O . PRO A 1 103 ? -9.527 5.443 3.787 1.00 94.31 103 PRO A O 1
ATOM 804 N N . VAL A 1 104 ? -8.601 7.454 3.330 1.00 94.25 104 VAL A N 1
ATOM 805 C CA . VAL A 1 104 ? -7.917 7.677 4.610 1.00 94.25 104 VAL A CA 1
ATOM 806 C C . VAL A 1 104 ? -8.479 8.931 5.270 1.00 94.25 104 VAL A C 1
ATOM 808 O O . VAL A 1 104 ? -9.140 9.748 4.619 1.00 94.25 104 VAL A O 1
ATOM 811 N N . ASP A 1 105 ? -8.233 9.097 6.567 1.00 91.50 105 ASP A N 1
ATOM 812 C CA . ASP A 1 105 ? -8.625 10.316 7.270 1.00 91.50 105 ASP A CA 1
ATOM 813 C C . ASP A 1 105 ? -7.839 11.533 6.747 1.00 91.50 105 ASP A C 1
ATOM 815 O O . ASP A 1 105 ? -6.679 11.758 7.095 1.00 91.50 105 ASP A O 1
ATOM 819 N N . LYS A 1 106 ? -8.498 12.352 5.921 1.00 89.19 106 LYS A N 1
ATOM 820 C CA . LYS A 1 106 ? -7.923 13.560 5.306 1.00 89.19 106 LYS A CA 1
ATOM 821 C C . LYS A 1 106 ? -7.526 14.628 6.327 1.00 89.19 106 LYS A C 1
ATOM 823 O O . LYS A 1 106 ? -6.745 15.523 6.012 1.00 89.19 106 LYS A O 1
ATOM 828 N N . THR A 1 107 ? -8.080 14.587 7.539 1.00 88.06 107 THR A N 1
ATOM 829 C CA . THR A 1 107 ? -7.725 15.548 8.592 1.00 88.06 107 THR A CA 1
ATOM 830 C C . THR A 1 107 ? -6.355 15.241 9.192 1.00 88.06 107 THR A C 1
ATOM 832 O O . THR A 1 107 ? -5.635 16.173 9.561 1.00 88.06 107 THR A O 1
ATOM 835 N N . VAL A 1 108 ? -5.985 13.958 9.193 1.00 89.50 108 VAL A N 1
ATOM 836 C CA . VAL A 1 108 ? -4.757 13.403 9.765 1.00 89.50 108 VAL A CA 1
ATOM 837 C C . VAL A 1 108 ? -3.673 13.238 8.698 1.00 89.50 108 VAL A C 1
ATOM 839 O O . VAL A 1 108 ? -2.564 13.750 8.849 1.00 89.50 108 VAL A O 1
ATOM 842 N N . PHE A 1 109 ? -3.990 12.540 7.606 1.00 90.44 109 PHE A N 1
ATOM 843 C CA . PHE A 1 109 ? -3.036 12.139 6.573 1.00 90.44 109 PHE A CA 1
ATOM 844 C C . PHE A 1 109 ? -2.951 13.198 5.473 1.00 90.44 109 PHE A C 1
ATOM 846 O O . PHE A 1 109 ? -3.540 13.077 4.400 1.00 90.44 109 PHE A O 1
ATOM 853 N N . LYS A 1 110 ? -2.220 14.272 5.776 1.00 89.75 110 LYS A N 1
ATOM 854 C CA . LYS A 1 110 ? -1.954 15.402 4.873 1.00 89.75 110 LYS A CA 1
ATOM 855 C C . LYS A 1 110 ? -0.506 15.380 4.380 1.00 89.75 110 LYS A C 1
ATOM 857 O O . LYS A 1 110 ? 0.340 14.811 5.071 1.00 89.75 110 LYS A O 1
ATOM 862 N N . PRO A 1 111 ? -0.178 16.074 3.273 1.00 86.94 111 PRO A N 1
ATOM 863 C CA . PRO A 1 111 ? 1.207 16.207 2.814 1.00 86.94 111 PRO A CA 1
ATOM 864 C C . PRO A 1 111 ? 2.163 16.706 3.912 1.00 86.94 111 PRO A C 1
ATOM 866 O O . PRO A 1 111 ? 3.274 16.207 4.046 1.00 86.94 111 PRO A O 1
ATOM 869 N N . SER A 1 112 ? 1.708 17.619 4.779 1.00 86.62 112 SER A N 1
ATOM 870 C CA . SER A 1 112 ? 2.501 18.124 5.912 1.00 86.62 112 SER A CA 1
ATOM 871 C C . SER A 1 112 ? 2.811 17.077 6.989 1.00 86.62 112 SER A C 1
ATOM 873 O O . SER A 1 112 ? 3.773 17.230 7.738 1.00 86.62 112 SER A O 1
ATOM 875 N N . ALA A 1 113 ? 2.005 16.017 7.089 1.00 87.75 113 ALA A N 1
ATOM 876 C CA . ALA A 1 113 ? 2.185 14.923 8.039 1.00 87.75 113 ALA A CA 1
ATOM 877 C C . ALA A 1 113 ? 2.912 13.717 7.421 1.00 87.75 113 ALA A C 1
ATOM 879 O O . ALA A 1 113 ? 3.122 12.718 8.110 1.00 87.75 113 ALA A O 1
ATOM 880 N N . GLN A 1 114 ? 3.320 13.803 6.149 1.00 85.19 114 GLN A N 1
ATOM 881 C CA . GLN A 1 114 ? 3.914 12.694 5.402 1.00 85.19 114 GLN A CA 1
ATOM 882 C C . GLN A 1 114 ? 5.152 12.118 6.099 1.00 85.19 114 GLN A C 1
ATOM 884 O O . GLN A 1 114 ? 5.242 10.907 6.243 1.00 85.19 114 GLN A O 1
ATOM 889 N N . ALA A 1 115 ? 6.064 12.963 6.591 1.00 88.12 115 ALA A N 1
ATOM 890 C CA . ALA A 1 115 ? 7.291 12.509 7.259 1.00 88.12 115 ALA A CA 1
ATOM 891 C C . ALA A 1 115 ? 7.026 11.685 8.533 1.00 88.12 115 ALA A C 1
ATOM 893 O O . ALA A 1 115 ? 7.853 10.874 8.933 1.00 88.12 115 ALA A O 1
ATOM 894 N N . ALA A 1 116 ? 5.869 11.890 9.167 1.00 91.75 116 ALA A N 1
ATOM 895 C CA . ALA A 1 116 ? 5.433 11.120 10.326 1.00 91.75 116 ALA A CA 1
ATOM 896 C C . ALA A 1 116 ? 4.467 9.989 9.947 1.00 91.75 116 ALA A C 1
ATOM 898 O O . ALA A 1 116 ? 4.004 9.282 10.832 1.00 91.75 116 ALA A O 1
ATOM 899 N N . THR A 1 117 ? 4.106 9.831 8.674 1.00 94.00 117 THR A N 1
ATOM 900 C CA . THR A 1 117 ? 3.177 8.789 8.240 1.00 94.00 117 THR A CA 1
ATOM 901 C C . THR A 1 117 ? 3.947 7.516 7.931 1.00 94.00 117 THR A C 1
ATOM 903 O O . THR A 1 117 ? 4.907 7.530 7.168 1.00 94.00 117 THR A O 1
ATOM 906 N N . LYS A 1 118 ? 3.500 6.404 8.503 1.00 95.44 118 LYS A N 1
ATOM 907 C CA . LYS A 1 118 ? 4.051 5.070 8.278 1.00 95.44 118 LYS A CA 1
ATOM 908 C C . LYS A 1 118 ? 2.930 4.105 7.921 1.00 95.44 118 LYS A C 1
ATOM 910 O O . LYS A 1 118 ? 1.749 4.409 8.103 1.00 95.44 118 LYS A O 1
ATOM 915 N N . ALA A 1 119 ? 3.298 2.939 7.405 1.00 96.44 119 ALA A N 1
ATOM 916 C CA . ALA A 1 119 ? 2.346 1.868 7.182 1.00 96.44 119 ALA A CA 1
ATOM 917 C C . ALA A 1 119 ? 2.908 0.510 7.604 1.00 96.44 119 ALA A C 1
ATOM 919 O O . ALA A 1 119 ? 4.112 0.277 7.555 1.00 96.44 119 ALA A O 1
ATOM 920 N N . ILE A 1 120 ? 2.006 -0.379 8.006 1.00 97.12 120 ILE A N 1
ATOM 921 C CA . ILE A 1 120 ? 2.262 -1.795 8.258 1.00 97.12 120 ILE A CA 1
ATOM 922 C C . ILE A 1 120 ? 1.335 -2.565 7.333 1.00 97.12 120 ILE A C 1
ATOM 924 O O . ILE A 1 120 ? 0.166 -2.208 7.171 1.00 97.12 120 ILE A O 1
ATOM 928 N N . THR A 1 121 ? 1.852 -3.616 6.711 1.00 96.94 121 THR A N 1
ATOM 929 C CA . THR A 1 121 ? 1.059 -4.448 5.810 1.00 96.94 121 THR A CA 1
ATOM 930 C C . THR A 1 121 ? 1.144 -5.907 6.203 1.00 96.94 121 THR A C 1
ATOM 932 O O . THR A 1 121 ? 2.124 -6.344 6.801 1.00 96.94 121 THR A O 1
ATOM 935 N N . TYR A 1 122 ? 0.109 -6.651 5.844 1.00 96.69 122 TYR A N 1
ATOM 936 C CA . TYR A 1 122 ? 0.077 -8.099 5.918 1.00 96.69 122 TYR A CA 1
ATOM 937 C C . TYR A 1 122 ? -0.531 -8.608 4.621 1.00 96.69 122 TYR A C 1
ATOM 939 O O . TYR A 1 122 ? -1.560 -8.098 4.180 1.00 96.69 122 TYR A O 1
ATOM 947 N N . ALA A 1 123 ? 0.087 -9.622 4.037 1.00 95.44 123 ALA A N 1
ATOM 948 C CA . ALA A 1 123 ? -0.495 -10.399 2.959 1.00 95.44 123 ALA A CA 1
ATOM 949 C C . ALA A 1 123 ? -0.521 -11.863 3.387 1.00 95.44 123 ALA A C 1
ATOM 951 O O . ALA A 1 123 ? 0.437 -12.348 3.998 1.00 95.44 123 ALA A O 1
ATOM 952 N N . ASP A 1 124 ? -1.606 -12.565 3.080 1.00 93.44 124 ASP A N 1
ATOM 953 C CA . ASP A 1 124 ? -1.639 -14.009 3.275 1.00 93.44 124 ASP A CA 1
ATOM 954 C C . ASP A 1 124 ? -0.634 -14.704 2.327 1.00 93.44 124 ASP A C 1
ATOM 956 O O . ASP A 1 124 ? -0.232 -14.133 1.306 1.00 93.44 124 ASP A O 1
ATOM 960 N N . PRO A 1 125 ? -0.222 -15.953 2.615 1.00 90.31 125 PRO A N 1
ATOM 961 C CA . PRO A 1 125 ? 0.773 -16.656 1.801 1.00 90.31 125 PRO A CA 1
ATOM 962 C C . PRO A 1 125 ? 0.402 -16.789 0.317 1.00 90.31 125 PRO A C 1
ATOM 964 O O . PRO A 1 125 ? 1.292 -16.867 -0.527 1.00 90.31 125 PRO A O 1
ATOM 967 N N . ASN A 1 126 ? -0.896 -16.788 -0.002 1.00 90.44 126 ASN A N 1
ATOM 968 C CA . ASN A 1 126 ? -1.399 -16.936 -1.367 1.00 90.44 126 ASN A CA 1
ATOM 969 C C . ASN A 1 126 ? -1.630 -15.593 -2.084 1.00 90.44 126 ASN A C 1
ATOM 971 O O . ASN A 1 126 ? -2.064 -15.595 -3.241 1.00 90.44 126 ASN A O 1
ATOM 975 N N . GLY A 1 127 ? -1.383 -14.458 -1.418 1.00 89.81 127 GLY A N 1
ATOM 976 C CA . GLY A 1 127 ? -1.611 -13.120 -1.970 1.00 89.81 127 GLY A CA 1
ATOM 977 C C . GLY A 1 127 ? -3.066 -12.871 -2.378 1.00 89.81 127 GLY A C 1
ATOM 978 O O . GLY A 1 127 ? -3.325 -12.221 -3.386 1.00 89.81 127 GLY A O 1
ATOM 979 N N . GLN A 1 128 ? -4.017 -13.452 -1.653 1.00 92.88 128 GLN A N 1
ATOM 980 C CA . GLN A 1 128 ? -5.453 -13.278 -1.853 1.00 92.88 128 GLN A CA 1
ATOM 981 C C . GLN A 1 128 ? -6.032 -12.178 -0.969 1.00 92.88 128 GLN A C 1
ATOM 983 O O . GLN A 1 128 ? -7.005 -11.537 -1.363 1.00 92.88 128 GLN A O 1
ATOM 988 N N . ILE A 1 129 ? -5.451 -11.959 0.210 1.00 94.94 129 ILE A N 1
ATOM 989 C CA . ILE A 1 129 ? -5.897 -10.984 1.200 1.00 94.94 129 ILE A CA 1
ATOM 990 C C . ILE A 1 129 ? -4.727 -10.082 1.557 1.00 94.94 129 ILE A C 1
ATOM 992 O O . ILE A 1 129 ? -3.671 -10.548 1.978 1.00 94.94 129 ILE A O 1
ATOM 996 N N . TYR A 1 130 ? -4.965 -8.781 1.469 1.00 96.56 130 TYR A N 1
ATOM 997 C CA . TYR A 1 130 ? -4.048 -7.743 1.900 1.00 96.56 130 TYR A CA 1
ATOM 998 C C . TYR A 1 130 ? -4.703 -6.926 3.007 1.00 96.56 130 TYR A C 1
ATOM 1000 O O . TYR A 1 130 ? -5.851 -6.492 2.888 1.00 96.56 130 TYR A O 1
ATOM 1008 N N . PHE A 1 131 ? -3.953 -6.680 4.070 1.00 97.31 131 PHE A N 1
ATOM 1009 C CA . PHE A 1 131 ? -4.266 -5.674 5.068 1.00 97.31 131 PHE A CA 1
ATOM 1010 C C . PHE A 1 131 ? -3.236 -4.565 4.993 1.00 97.31 131 PHE A C 1
ATOM 1012 O O . PHE A 1 131 ? -2.032 -4.824 4.946 1.00 97.31 131 PHE A O 1
ATOM 1019 N N . VAL A 1 132 ? -3.718 -3.329 5.020 1.00 97.50 132 VAL A N 1
ATOM 1020 C CA . VAL A 1 132 ? -2.869 -2.145 5.106 1.00 97.50 132 VAL A CA 1
ATOM 1021 C C . VAL A 1 132 ? -3.338 -1.298 6.261 1.00 97.50 132 VAL A C 1
ATOM 1023 O O . VAL A 1 132 ? -4.492 -0.881 6.301 1.00 97.50 132 VAL A O 1
ATOM 1026 N N . LEU A 1 133 ? -2.426 -1.046 7.189 1.00 97.81 133 LEU A N 1
ATOM 1027 C CA . LEU A 1 133 ? -2.598 -0.119 8.288 1.00 97.81 133 LEU A CA 1
ATOM 1028 C C . LEU A 1 133 ? -1.706 1.087 8.021 1.00 97.81 133 LEU A C 1
ATOM 1030 O O . LEU A 1 133 ? -0.488 0.956 8.015 1.00 97.81 133 LEU A O 1
ATOM 1034 N N . VAL A 1 134 ? -2.302 2.256 7.824 1.00 97.38 134 VAL A N 1
ATOM 1035 C CA . VAL A 1 134 ? -1.602 3.543 7.743 1.00 97.38 134 VAL A CA 1
ATOM 1036 C C . VAL A 1 134 ? -1.747 4.247 9.086 1.00 97.38 134 VAL A C 1
ATOM 1038 O O . VAL A 1 134 ? -2.842 4.281 9.645 1.00 97.38 134 VAL A O 1
ATOM 1041 N N . TYR A 1 135 ? -0.663 4.797 9.621 1.00 96.50 135 TYR A N 1
ATOM 1042 C CA . TYR A 1 135 ? -0.649 5.432 10.937 1.00 96.50 135 TYR A CA 1
ATOM 1043 C C . TYR A 1 135 ? 0.307 6.618 10.992 1.00 96.50 135 TYR A C 1
ATOM 1045 O O . TYR A 1 135 ? 1.197 6.759 10.153 1.00 96.50 135 TYR A O 1
ATOM 1053 N N . LEU A 1 136 ? 0.123 7.478 11.993 1.00 94.88 136 LEU A N 1
ATOM 1054 C CA . LEU A 1 136 ? 1.135 8.463 12.357 1.00 94.88 136 LEU A CA 1
ATOM 1055 C C . LEU A 1 136 ? 2.074 7.886 13.416 1.00 94.88 136 LEU A C 1
ATOM 1057 O O . LEU A 1 136 ? 1.629 7.429 14.468 1.00 94.88 136 LEU A O 1
ATOM 1061 N N . ASP A 1 137 ? 3.376 8.004 13.187 1.00 94.44 137 ASP A N 1
ATOM 1062 C CA . ASP A 1 137 ? 4.465 7.661 14.107 1.00 94.44 137 ASP A CA 1
ATOM 1063 C C . ASP A 1 137 ? 4.601 8.667 15.262 1.00 94.44 137 ASP A C 1
ATOM 1065 O O . ASP A 1 137 ? 5.685 9.053 15.688 1.00 94.44 137 ASP A O 1
ATOM 1069 N N . LYS A 1 138 ? 3.463 9.171 15.728 1.00 92.62 138 LYS A N 1
ATOM 1070 C CA . LYS A 1 138 ? 3.317 10.063 16.867 1.00 92.62 138 LYS A CA 1
ATOM 1071 C C . LYS A 1 138 ? 1.886 9.995 17.373 1.00 92.62 138 LYS A C 1
ATOM 1073 O O . LYS A 1 138 ? 0.948 9.725 16.621 1.00 92.62 138 LYS A O 1
ATOM 1078 N N . LEU A 1 139 ? 1.717 10.311 18.647 1.00 90.25 139 LEU A N 1
ATOM 1079 C CA . LEU A 1 139 ? 0.396 10.499 19.228 1.00 90.25 139 LEU A CA 1
ATOM 1080 C C . LEU A 1 139 ? -0.113 11.908 18.902 1.00 90.25 139 LEU A C 1
ATOM 1082 O O . LEU A 1 139 ? 0.641 12.881 18.924 1.00 90.25 139 LEU A O 1
ATOM 1086 N N . VAL A 1 140 ? -1.402 12.009 18.588 1.00 88.69 140 VAL A N 1
ATOM 1087 C CA . VAL A 1 140 ? -2.125 13.275 18.465 1.00 88.69 140 VAL A CA 1
ATOM 1088 C C . VAL A 1 140 ? -3.037 13.368 19.685 1.00 88.69 140 VAL A C 1
ATOM 1090 O O . VAL A 1 140 ? -4.016 12.631 19.800 1.00 88.69 140 VAL A O 1
ATOM 1093 N N . GLY A 1 141 ? -2.661 14.218 20.643 1.00 87.38 141 GLY A N 1
ATOM 1094 C CA . GLY A 1 141 ? -3.188 14.127 22.005 1.00 87.38 141 GLY A CA 1
ATOM 1095 C C . GLY A 1 141 ? -2.649 12.866 22.683 1.00 87.38 141 GLY A C 1
ATOM 1096 O O . GLY A 1 141 ? -1.443 12.736 22.859 1.00 87.38 141 GLY A O 1
ATOM 1097 N N . GLU A 1 142 ? -3.530 11.918 23.001 1.00 91.00 142 GLU A N 1
ATOM 1098 C CA . GLU A 1 142 ? -3.178 10.645 23.661 1.00 91.00 142 GLU A CA 1
ATOM 1099 C C . GLU A 1 142 ? -3.392 9.415 22.769 1.00 91.00 142 GLU A C 1
ATOM 1101 O O . GLU A 1 142 ? -3.255 8.277 23.220 1.00 91.00 142 GLU A O 1
ATOM 1106 N N . LYS A 1 143 ? -3.761 9.620 21.500 1.00 94.00 143 LYS A N 1
ATOM 1107 C CA . LYS A 1 143 ? -4.101 8.521 20.595 1.00 94.00 143 LYS A CA 1
ATOM 1108 C C . LYS A 1 143 ? -3.339 8.603 19.278 1.00 94.00 143 LYS A C 1
ATOM 1110 O O . LYS A 1 143 ? -3.070 9.683 18.758 1.00 94.00 143 LYS A O 1
ATOM 1115 N N . CYS A 1 144 ? -3.000 7.443 18.731 1.00 94.69 144 CYS A N 1
ATOM 1116 C CA . CYS A 1 144 ? -2.440 7.275 17.400 1.00 94.69 144 CYS A CA 1
ATOM 1117 C C . CYS A 1 144 ? -3.600 7.121 16.404 1.00 94.69 144 CYS A C 1
ATOM 1119 O O . CYS A 1 144 ? -4.338 6.133 16.490 1.00 94.69 144 CYS A O 1
ATOM 1121 N N . PRO A 1 145 ? -3.814 8.081 15.491 1.00 95.50 145 PRO A N 1
ATOM 1122 C CA . PRO A 1 145 ? -4.795 7.917 14.434 1.00 95.50 145 PRO A CA 1
ATOM 1123 C C . PRO A 1 145 ? -4.293 6.895 13.412 1.00 95.50 145 PRO A C 1
ATOM 1125 O O . PRO A 1 145 ? -3.146 6.956 12.958 1.00 95.50 145 PRO A O 1
ATOM 1128 N N . ILE A 1 146 ? -5.174 5.969 13.046 1.00 96.12 146 ILE A N 1
ATOM 1129 C CA . ILE A 1 146 ? -4.893 4.905 12.089 1.00 96.12 146 ILE A CA 1
ATOM 1130 C C . ILE A 1 146 ? -6.013 4.803 11.051 1.00 96.12 146 ILE A C 1
ATOM 1132 O O . ILE A 1 146 ? -7.181 5.050 11.357 1.00 96.12 146 ILE A O 1
ATOM 1136 N N . THR A 1 147 ? -5.667 4.363 9.847 1.00 97.06 147 THR A N 1
ATOM 1137 C CA . THR A 1 147 ? -6.614 3.850 8.853 1.00 97.06 147 THR A CA 1
ATOM 1138 C C . THR A 1 147 ? -6.235 2.415 8.527 1.00 97.06 147 THR A C 1
ATOM 1140 O O . THR A 1 147 ? -5.081 2.148 8.205 1.00 97.06 147 THR A O 1
ATOM 1143 N N . VAL A 1 148 ? -7.197 1.497 8.577 1.00 97.25 148 VAL A N 1
ATOM 1144 C CA . VAL A 1 148 ? -7.000 0.089 8.217 1.00 97.25 148 VAL A CA 1
ATOM 1145 C C . VAL A 1 148 ? -7.896 -0.258 7.048 1.00 97.25 148 VAL A C 1
ATOM 1147 O O . VAL A 1 148 ? -9.089 0.031 7.096 1.00 97.25 148 VAL A O 1
ATOM 1150 N N . ALA A 1 149 ? -7.344 -0.917 6.037 1.00 97.62 149 ALA A N 1
ATOM 1151 C CA . ALA A 1 149 ? -8.094 -1.458 4.916 1.00 97.62 149 ALA A CA 1
ATOM 1152 C C . ALA A 1 149 ? -7.843 -2.959 4.767 1.00 97.62 149 ALA A C 1
ATOM 1154 O O . ALA A 1 149 ? -6.705 -3.417 4.885 1.00 97.62 149 ALA A O 1
ATOM 1155 N N . LYS A 1 150 ? -8.912 -3.702 4.469 1.00 97.00 150 LYS A N 1
ATOM 1156 C CA . LYS A 1 150 ? -8.866 -5.096 4.021 1.00 97.00 150 LYS A CA 1
ATOM 1157 C C . LYS A 1 150 ? -9.202 -5.153 2.542 1.00 97.00 150 LYS A C 1
ATOM 1159 O O . LYS A 1 150 ? -10.222 -4.613 2.111 1.00 97.00 150 LYS A O 1
ATOM 1164 N N . ILE A 1 151 ? -8.361 -5.828 1.775 1.00 97.00 151 ILE A N 1
ATOM 1165 C CA . ILE A 1 151 ? -8.432 -5.873 0.320 1.00 97.00 151 ILE A CA 1
ATOM 1166 C C . ILE A 1 151 ? -8.314 -7.327 -0.124 1.00 97.00 151 ILE A C 1
ATOM 1168 O O . ILE A 1 151 ? -7.407 -8.035 0.305 1.00 97.00 151 ILE A O 1
ATOM 1172 N N . TYR A 1 152 ? -9.224 -7.766 -0.984 1.00 95.56 152 TYR A N 1
ATOM 1173 C CA . TYR A 1 152 ? -9.125 -9.034 -1.690 1.00 95.56 152 TYR A CA 1
ATOM 1174 C C . TYR A 1 152 ? -8.498 -8.821 -3.064 1.00 95.56 152 TYR A C 1
ATOM 1176 O O . TYR A 1 152 ? -8.755 -7.810 -3.718 1.00 95.56 152 TYR A O 1
ATOM 1184 N N . ARG A 1 153 ? -7.711 -9.792 -3.532 1.00 94.06 153 ARG A N 1
ATOM 1185 C CA . ARG A 1 153 ? -7.103 -9.750 -4.870 1.00 94.06 153 ARG A CA 1
ATOM 1186 C C . ARG A 1 153 ? -8.148 -9.631 -5.982 1.00 94.06 153 ARG A C 1
ATOM 1188 O O . ARG A 1 153 ? -7.927 -8.889 -6.930 1.00 94.06 153 ARG A O 1
ATOM 1195 N N . ILE A 1 154 ? -9.252 -10.368 -5.860 1.00 91.88 154 ILE A N 1
ATOM 1196 C CA . ILE A 1 154 ? -10.304 -10.449 -6.884 1.00 91.88 154 ILE A CA 1
ATOM 1197 C C . ILE A 1 154 ? -11.354 -9.353 -6.676 1.00 91.88 154 ILE A C 1
ATOM 1199 O O . ILE A 1 154 ? -11.632 -8.590 -7.595 1.00 91.88 154 ILE A O 1
ATOM 1203 N N . ASP A 1 155 ? -11.904 -9.245 -5.462 1.00 91.69 155 ASP A N 1
ATOM 1204 C CA . ASP A 1 155 ? -13.034 -8.342 -5.184 1.00 91.69 155 ASP A CA 1
ATOM 1205 C C . ASP A 1 155 ? -12.609 -6.892 -4.890 1.00 91.69 155 ASP A C 1
ATOM 1207 O O . ASP A 1 155 ? -13.442 -5.991 -4.801 1.00 91.69 155 ASP A O 1
ATOM 1211 N N . GLY A 1 156 ? -11.309 -6.644 -4.717 1.00 94.19 156 GLY A N 1
ATOM 1212 C CA . GLY A 1 156 ? -10.780 -5.332 -4.371 1.00 94.19 156 GLY A CA 1
ATOM 1213 C C . GLY A 1 156 ? -11.050 -4.949 -2.913 1.00 94.19 156 GLY A C 1
ATOM 1214 O O . GLY A 1 156 ? -10.880 -5.753 -1.995 1.00 94.19 156 GLY A O 1
ATOM 1215 N N . LEU A 1 157 ? -11.405 -3.686 -2.665 1.00 96.19 157 LEU A N 1
ATOM 1216 C CA . LEU A 1 157 ? -11.601 -3.165 -1.308 1.00 96.19 157 LEU A CA 1
ATOM 1217 C C . LEU A 1 157 ? -12.800 -3.842 -0.624 1.00 96.19 157 LEU A C 1
ATOM 1219 O O . LEU A 1 157 ? -13.941 -3.616 -1.016 1.00 96.19 157 LEU A O 1
ATOM 1223 N N . SER A 1 158 ? -12.554 -4.598 0.449 1.00 95.50 158 SER A N 1
ATOM 1224 C CA . SER A 1 158 ? -13.624 -5.198 1.255 1.00 95.50 158 SER A CA 1
ATOM 1225 C C . SER A 1 158 ? -14.182 -4.204 2.267 1.00 95.50 158 SER A C 1
ATOM 1227 O O . SER A 1 158 ? -15.390 -3.989 2.336 1.00 95.50 158 SER A O 1
ATOM 1229 N N . TRP A 1 159 ? -13.302 -3.596 3.059 1.00 95.75 159 TRP A N 1
ATOM 1230 C CA . TRP A 1 159 ? -13.669 -2.567 4.022 1.00 95.75 159 TRP A CA 1
ATOM 1231 C C . TRP A 1 159 ? -12.472 -1.686 4.355 1.00 95.75 159 TRP A C 1
ATOM 1233 O O . TRP A 1 159 ? -11.314 -2.053 4.153 1.00 95.75 159 TRP A O 1
ATOM 1243 N N . THR A 1 160 ? -12.779 -0.511 4.887 1.00 96.62 160 THR A N 1
ATOM 1244 C CA . THR A 1 160 ? -11.817 0.451 5.417 1.00 96.62 160 THR A CA 1
ATOM 1245 C C . THR A 1 160 ? -12.395 1.086 6.675 1.00 96.62 160 THR A C 1
ATOM 1247 O O . THR A 1 160 ? -13.611 1.273 6.772 1.00 96.62 160 THR A O 1
ATOM 1250 N N . GLY A 1 161 ? -11.543 1.401 7.642 1.00 95.31 161 GLY A N 1
ATOM 1251 C CA . GLY A 1 161 ? -11.950 2.007 8.901 1.00 95.31 161 GLY A CA 1
ATOM 1252 C C . GLY A 1 161 ? -10.882 2.938 9.454 1.00 95.31 161 GLY A C 1
ATOM 1253 O O . GLY A 1 161 ? -9.691 2.634 9.401 1.00 95.31 161 GLY A O 1
ATOM 1254 N N . ASN A 1 162 ? -11.329 4.068 9.998 1.00 95.38 162 ASN A N 1
ATOM 1255 C CA . ASN A 1 162 ? -10.481 5.016 10.711 1.00 95.38 162 ASN A CA 1
ATOM 1256 C C . ASN A 1 162 ? -10.662 4.806 12.212 1.00 95.38 162 ASN A C 1
ATOM 1258 O O . ASN A 1 162 ? -11.792 4.801 12.704 1.00 95.38 162 ASN A O 1
ATOM 1262 N N . PHE A 1 163 ? -9.558 4.662 12.938 1.00 94.44 163 PHE A N 1
ATOM 1263 C CA . PHE A 1 163 ? -9.575 4.421 14.376 1.00 94.44 163 PHE A CA 1
ATOM 1264 C C . PHE A 1 163 ? -8.527 5.262 15.091 1.00 94.44 163 PHE A C 1
ATOM 1266 O O . PHE A 1 163 ? -7.655 5.879 14.482 1.00 94.44 163 PHE A O 1
ATOM 1273 N N . GLN A 1 164 ? -8.614 5.266 16.415 1.00 94.31 164 GLN A N 1
ATOM 1274 C CA . GLN A 1 164 ? -7.646 5.915 17.282 1.00 94.31 164 GLN A CA 1
ATOM 1275 C C . GLN A 1 164 ? -7.172 4.909 18.329 1.00 94.31 164 GLN A C 1
ATOM 1277 O O . GLN A 1 164 ? -7.953 4.494 19.185 1.00 94.31 164 GLN A O 1
ATOM 1282 N N . LEU A 1 165 ? -5.905 4.508 18.250 1.00 94.19 165 LEU A N 1
ATOM 1283 C CA . LEU A 1 165 ? -5.301 3.554 19.178 1.00 94.19 165 LEU A CA 1
ATOM 1284 C C . LEU A 1 165 ? -4.643 4.279 20.361 1.00 94.19 165 LEU A C 1
ATOM 1286 O O . LEU A 1 165 ? -4.069 5.346 20.167 1.00 94.19 165 LEU A O 1
ATOM 1290 N N . PRO A 1 166 ? -4.621 3.696 21.570 1.00 94.31 166 PRO A N 1
ATOM 1291 C CA . PRO A 1 166 ? -3.892 4.250 22.716 1.00 94.31 166 PRO A CA 1
ATOM 1292 C C . PRO A 1 166 ? -2.377 3.944 22.680 1.00 94.31 166 PRO A C 1
ATOM 1294 O O . PRO A 1 166 ? -1.679 4.064 23.688 1.00 94.31 166 PRO A O 1
ATOM 1297 N N . PHE A 1 167 ? -1.859 3.469 21.545 1.00 95.19 167 PHE A N 1
ATOM 1298 C CA . PHE A 1 167 ? -0.453 3.143 21.315 1.00 95.19 167 PHE A CA 1
ATOM 1299 C C . PHE A 1 167 ? -0.110 3.286 19.829 1.00 95.19 167 PHE A C 1
ATOM 1301 O O . PHE A 1 167 ? -0.998 3.245 18.980 1.00 95.19 167 PHE A O 1
ATOM 1308 N N . ILE A 1 168 ? 1.177 3.438 19.516 1.00 96.38 168 ILE A N 1
ATOM 1309 C CA . ILE A 1 168 ? 1.681 3.407 18.137 1.00 96.38 168 ILE A CA 1
ATOM 1310 C C . ILE A 1 168 ? 1.852 1.936 17.740 1.00 96.38 168 ILE A C 1
ATOM 1312 O O . ILE A 1 168 ? 2.549 1.227 18.460 1.00 96.38 168 ILE A O 1
ATOM 1316 N N . PRO A 1 169 ? 1.217 1.439 16.672 1.00 97.12 169 PRO A N 1
ATOM 1317 C CA . PRO A 1 169 ? 1.322 0.034 16.292 1.00 97.12 169 PRO A CA 1
ATOM 1318 C C . PRO A 1 169 ? 2.724 -0.301 15.769 1.00 97.12 169 PRO A C 1
ATOM 1320 O O . PRO A 1 169 ? 3.358 0.522 15.110 1.00 97.12 169 PRO A O 1
ATOM 1323 N N . THR A 1 170 ? 3.192 -1.517 16.047 1.00 96.69 170 THR A N 1
ATOM 1324 C CA . THR A 1 170 ? 4.469 -2.049 15.534 1.00 96.69 170 THR A CA 1
ATOM 1325 C C . THR A 1 170 ? 4.271 -3.247 14.619 1.00 96.69 170 THR A C 1
ATOM 1327 O O . THR A 1 170 ? 5.118 -3.510 13.772 1.00 96.69 170 THR A O 1
ATOM 1330 N N . GLU A 1 171 ? 3.149 -3.956 14.751 1.00 96.00 171 GLU A N 1
ATOM 1331 C CA . GLU A 1 171 ? 2.839 -5.124 13.932 1.00 96.00 171 GLU A CA 1
ATOM 1332 C C . GLU A 1 171 ? 1.334 -5.293 13.706 1.00 96.00 171 GLU A C 1
ATOM 1334 O O . GLU A 1 171 ? 0.502 -4.805 14.482 1.00 96.00 171 GLU A O 1
ATOM 1339 N N . ILE A 1 172 ? 0.998 -6.020 12.638 1.00 96.88 172 ILE A N 1
ATOM 1340 C CA . ILE A 1 172 ? -0.343 -6.553 12.408 1.00 96.88 172 ILE A CA 1
ATOM 1341 C C . ILE A 1 172 ? -0.256 -8.042 12.068 1.00 96.88 172 ILE A C 1
ATOM 1343 O O . ILE A 1 172 ? 0.652 -8.473 11.358 1.00 96.88 172 ILE A O 1
ATOM 1347 N N . ALA A 1 173 ? -1.218 -8.824 12.549 1.00 95.56 173 ALA A N 1
ATOM 1348 C CA . ALA A 1 173 ? -1.303 -10.257 12.296 1.00 95.56 173 ALA A CA 1
ATOM 1349 C C . ALA A 1 173 ? -2.747 -10.653 11.993 1.00 95.56 173 ALA A C 1
ATOM 1351 O O . ALA A 1 173 ? -3.669 -10.226 12.685 1.00 95.56 173 ALA A O 1
ATOM 1352 N N . PHE A 1 174 ? -2.955 -11.485 10.977 1.00 95.12 174 PHE A N 1
ATOM 1353 C CA . PHE A 1 174 ? -4.280 -11.987 10.627 1.00 95.12 174 PHE A CA 1
ATOM 1354 C C . PHE A 1 174 ? -4.458 -13.430 11.097 1.00 95.12 174 PHE A C 1
ATOM 1356 O O . PHE A 1 174 ? -3.634 -14.298 10.806 1.00 95.12 174 PHE A O 1
ATOM 1363 N N . ARG A 1 175 ? -5.552 -13.681 11.815 1.00 93.81 175 ARG A N 1
ATOM 1364 C CA . ARG A 1 175 ? -5.985 -15.008 12.251 1.00 93.81 175 ARG A CA 1
ATOM 1365 C C . ARG A 1 175 ? -7.010 -15.555 11.273 1.00 93.81 175 ARG A C 1
ATOM 1367 O O . ARG A 1 175 ? -8.134 -15.063 11.197 1.00 93.81 175 ARG A O 1
ATOM 1374 N N . THR A 1 176 ? -6.608 -16.554 10.495 1.00 88.38 176 THR A N 1
ATOM 1375 C CA . THR A 1 176 ? -7.444 -17.156 9.446 1.00 88.38 176 THR A CA 1
ATOM 1376 C C . THR A 1 176 ? -8.588 -17.996 10.011 1.00 88.38 176 THR A C 1
ATOM 1378 O O . THR A 1 176 ? -9.636 -18.095 9.380 1.00 88.38 176 THR A O 1
ATOM 1381 N N . ASP A 1 177 ? -8.411 -18.561 11.204 1.00 90.44 177 ASP A N 1
ATOM 1382 C CA . ASP A 1 177 ? -9.407 -19.342 11.937 1.00 90.44 177 ASP A CA 1
ATOM 1383 C C . ASP A 1 177 ? -10.572 -18.474 12.432 1.00 90.44 177 ASP A C 1
ATOM 1385 O O . ASP A 1 177 ? -11.734 -18.832 12.235 1.00 90.44 177 ASP A O 1
ATOM 1389 N N . THR A 1 178 ? -10.283 -17.305 13.012 1.00 89.75 178 THR A N 1
ATOM 1390 C CA . THR A 1 178 ? -11.314 -16.383 13.524 1.00 89.75 178 THR A CA 1
ATOM 1391 C C . THR A 1 178 ? -11.702 -15.277 12.540 1.00 89.75 178 THR A C 1
ATOM 1393 O O . THR A 1 178 ? -12.711 -14.599 12.738 1.00 89.75 178 THR A O 1
ATOM 1396 N N . ASN A 1 179 ? -10.965 -15.123 11.435 1.00 90.69 179 ASN A N 1
ATOM 1397 C CA . ASN A 1 179 ? -11.062 -13.996 10.501 1.00 90.69 179 ASN A CA 1
ATOM 1398 C C . ASN A 1 179 ? -10.864 -12.629 11.174 1.00 90.69 179 ASN A C 1
ATOM 1400 O O . ASN A 1 179 ? -11.520 -11.649 10.815 1.00 90.69 179 ASN A O 1
ATOM 1404 N N . GLU A 1 180 ? -9.939 -12.560 12.124 1.00 94.12 180 GLU A N 1
ATOM 1405 C CA . GLU A 1 180 ? -9.657 -11.354 12.896 1.00 94.12 180 GLU A CA 1
ATOM 1406 C C . GLU A 1 180 ? -8.287 -10.769 12.554 1.00 94.12 180 GLU A C 1
ATOM 1408 O O . GLU A 1 180 ? -7.303 -11.495 12.389 1.00 94.12 180 GLU A O 1
ATOM 1413 N N . LEU A 1 181 ? -8.210 -9.440 12.485 1.00 96.62 181 LEU A N 1
ATOM 1414 C CA . LEU A 1 181 ? -6.944 -8.720 12.382 1.00 96.62 181 LEU A CA 1
ATOM 1415 C C . LEU A 1 181 ? -6.524 -8.237 13.768 1.00 96.62 181 LEU A C 1
ATOM 1417 O O . LEU A 1 181 ? -7.250 -7.493 14.419 1.00 96.62 181 LEU A O 1
ATOM 1421 N N . ILE A 1 182 ? -5.331 -8.612 14.198 1.00 96.75 182 ILE A N 1
ATOM 1422 C CA . ILE A 1 182 ? -4.712 -8.143 15.432 1.00 96.75 182 ILE A CA 1
ATOM 1423 C C . ILE A 1 182 ? -3.744 -7.023 15.081 1.00 96.75 182 ILE A C 1
ATOM 1425 O O . ILE A 1 182 ? -2.919 -7.172 14.185 1.00 96.75 182 ILE A O 1
ATOM 1429 N N . ILE A 1 183 ? -3.838 -5.917 15.808 1.00 97.19 183 ILE A N 1
ATOM 1430 C CA . ILE A 1 183 ? -2.924 -4.780 15.748 1.00 97.19 183 ILE A CA 1
ATOM 1431 C C . ILE A 1 183 ? -2.250 -4.679 17.111 1.00 97.19 183 ILE A C 1
ATOM 1433 O O . ILE A 1 183 ? -2.950 -4.569 18.122 1.00 97.19 183 ILE A O 1
ATOM 1437 N N . ALA A 1 184 ? -0.919 -4.715 17.156 1.00 96.94 184 ALA A N 1
ATOM 1438 C CA . ALA A 1 184 ? -0.195 -4.813 18.420 1.00 96.94 184 ALA A CA 1
ATOM 1439 C C . ALA A 1 184 ? 1.012 -3.873 18.531 1.00 96.94 184 ALA A C 1
ATOM 1441 O O . ALA A 1 184 ? 1.541 -3.361 17.540 1.00 96.94 184 ALA A O 1
ATOM 1442 N N . ASN A 1 185 ? 1.403 -3.638 19.783 1.00 96.12 185 ASN A N 1
ATOM 1443 C CA . ASN A 1 185 ? 2.680 -3.082 20.214 1.00 96.12 185 ASN A CA 1
ATOM 1444 C C . ASN A 1 185 ? 3.045 -3.710 21.569 1.00 96.12 185 ASN A C 1
ATOM 1446 O O . ASN A 1 185 ? 2.528 -3.296 22.614 1.00 96.12 185 ASN A O 1
ATOM 1450 N N . GLY A 1 186 ? 3.898 -4.738 21.534 1.00 92.19 186 GLY A N 1
ATOM 1451 C CA . GLY A 1 186 ? 4.238 -5.541 22.709 1.00 92.19 186 GLY A CA 1
ATOM 1452 C C . GLY A 1 186 ? 2.988 -6.164 23.336 1.00 92.19 186 GLY A C 1
ATOM 1453 O O . GLY A 1 186 ? 2.201 -6.817 22.655 1.00 92.19 186 GLY A O 1
ATOM 1454 N N . ASP A 1 187 ? 2.765 -5.908 24.624 1.00 92.69 187 ASP A N 1
ATOM 1455 C CA . ASP A 1 187 ? 1.612 -6.447 25.362 1.00 92.69 187 ASP A CA 1
ATOM 1456 C C . ASP A 1 187 ? 0.276 -5.770 25.011 1.00 92.69 187 ASP A C 1
ATOM 1458 O O . ASP A 1 187 ? -0.801 -6.280 25.339 1.00 92.69 187 ASP A O 1
ATOM 1462 N N . LYS A 1 188 ? 0.313 -4.607 24.349 1.00 94.44 188 LYS A N 1
ATOM 1463 C CA . LYS A 1 188 ? -0.897 -3.889 23.940 1.00 94.44 188 LYS A CA 1
ATOM 1464 C C . LYS A 1 188 ? -1.385 -4.440 22.609 1.00 94.44 188 LYS A C 1
ATOM 1466 O O . LYS A 1 188 ? -0.661 -4.404 21.619 1.00 94.44 188 LYS A O 1
ATOM 1471 N N . LYS A 1 189 ? -2.638 -4.889 22.569 1.00 95.06 189 LYS A N 1
ATOM 1472 C CA . LYS A 1 189 ? -3.275 -5.423 21.361 1.00 95.06 189 LYS A CA 1
ATOM 1473 C C . LYS A 1 189 ? -4.709 -4.942 21.225 1.00 95.06 189 LYS A C 1
ATOM 1475 O O . LYS A 1 189 ? -5.425 -4.815 22.216 1.00 95.06 189 LYS A O 1
ATOM 1480 N N . ILE A 1 190 ? -5.122 -4.712 19.988 1.00 94.88 190 ILE A N 1
ATOM 1481 C CA . ILE A 1 190 ? -6.507 -4.471 19.595 1.00 94.88 190 ILE A CA 1
ATOM 1482 C C . ILE A 1 190 ? -6.836 -5.439 18.464 1.00 94.88 190 ILE A C 1
ATOM 1484 O O . ILE A 1 190 ? -6.014 -5.669 17.580 1.00 94.88 190 ILE A O 1
ATOM 1488 N N . THR A 1 191 ? -8.039 -5.999 18.497 1.00 95.31 191 THR A N 1
ATOM 1489 C CA . THR A 1 191 ? -8.527 -6.922 17.474 1.00 95.31 191 THR A CA 1
ATOM 1490 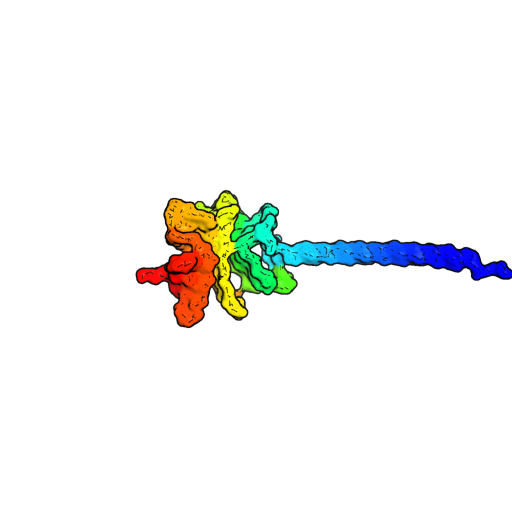C C . THR A 1 191 ? -9.623 -6.240 16.665 1.00 95.31 191 THR A C 1
ATOM 1492 O O . THR A 1 191 ? -10.468 -5.548 17.228 1.00 95.31 191 THR A O 1
ATOM 1495 N N . LEU A 1 192 ? -9.616 -6.426 15.350 1.00 96.00 192 LEU A N 1
ATOM 1496 C CA . LEU A 1 192 ? -10.710 -6.080 14.453 1.00 96.00 192 LEU A CA 1
ATOM 1497 C C . LEU A 1 192 ? -11.361 -7.369 13.959 1.00 96.00 192 LEU A C 1
ATOM 1499 O O . LEU A 1 192 ? -10.666 -8.296 13.540 1.00 96.00 192 LEU A O 1
ATOM 1503 N N . ASP A 1 193 ? -12.689 -7.414 13.998 1.00 93.50 193 ASP A N 1
ATOM 1504 C CA . ASP A 1 193 ? -13.468 -8.527 13.471 1.00 93.50 193 ASP A CA 1
ATOM 1505 C C . ASP A 1 193 ? -13.383 -8.609 11.933 1.00 93.50 193 ASP A C 1
ATOM 1507 O O . ASP A 1 193 ? -12.811 -7.750 11.250 1.00 93.50 193 ASP A O 1
ATOM 1511 N N . LYS A 1 194 ? -14.023 -9.630 11.356 1.00 91.38 194 LYS A N 1
ATOM 1512 C CA . LYS A 1 194 ? -14.076 -9.841 9.900 1.00 91.38 194 LYS A CA 1
ATOM 1513 C C . LYS A 1 194 ? -14.619 -8.647 9.098 1.00 91.38 194 LYS A C 1
ATOM 1515 O O . LYS A 1 194 ? -14.334 -8.554 7.902 1.00 91.38 194 LYS A O 1
ATOM 1520 N N . ASN A 1 195 ? -15.378 -7.757 9.740 1.00 91.75 195 ASN A N 1
ATOM 1521 C CA . ASN A 1 195 ? -16.002 -6.569 9.156 1.00 91.75 195 ASN A CA 1
ATOM 1522 C C . ASN A 1 195 ? -15.238 -5.272 9.485 1.00 91.75 195 ASN A C 1
ATOM 1524 O O . ASN A 1 195 ? -15.740 -4.186 9.193 1.00 91.75 195 ASN A O 1
ATOM 1528 N N . GLY A 1 196 ? -14.071 -5.364 10.126 1.00 89.88 196 GLY A N 1
ATOM 1529 C CA . GLY A 1 196 ? -13.272 -4.208 10.516 1.00 89.88 196 GLY A CA 1
ATOM 1530 C C . GLY A 1 196 ? -13.809 -3.469 11.740 1.00 89.88 196 GLY A C 1
ATOM 1531 O O . GLY A 1 196 ? -13.508 -2.294 11.912 1.00 89.88 196 GLY A O 1
ATOM 1532 N N . LYS A 1 197 ? -14.619 -4.101 12.594 1.00 92.25 197 LYS A N 1
ATOM 1533 C CA . LYS A 1 197 ? -15.119 -3.489 13.834 1.00 92.25 197 LYS A CA 1
ATOM 1534 C C . LYS A 1 197 ? -14.305 -3.958 15.030 1.00 92.25 197 LYS A C 1
ATOM 1536 O O . LYS A 1 197 ? -13.950 -5.129 15.121 1.00 92.25 197 LYS A O 1
ATOM 1541 N N . MET A 1 198 ? -14.053 -3.056 15.976 1.00 88.69 198 MET A N 1
ATOM 1542 C CA . MET A 1 198 ? -13.530 -3.452 17.283 1.00 88.69 198 MET A CA 1
ATOM 1543 C C . MET A 1 198 ? -14.627 -4.222 18.037 1.00 88.69 198 MET A C 1
ATOM 1545 O O . MET A 1 198 ? -15.762 -3.729 18.089 1.00 88.69 198 MET A O 1
ATOM 1549 N N . PRO A 1 199 ? -14.337 -5.412 18.592 1.00 75.44 199 PRO A N 1
ATOM 1550 C CA . PRO A 1 199 ? -15.274 -6.104 19.460 1.00 75.44 199 PRO A CA 1
ATOM 1551 C C . PRO A 1 199 ? -15.569 -5.206 20.668 1.00 75.44 199 PRO A C 1
ATOM 1553 O O . PRO A 1 199 ? -14.669 -4.545 21.190 1.00 75.44 199 PRO A O 1
ATOM 1556 N N . LYS A 1 200 ? -16.853 -5.115 21.024 1.00 58.62 200 LYS A N 1
ATOM 1557 C CA . LYS A 1 200 ? -17.325 -4.330 22.170 1.00 58.62 200 LYS A CA 1
ATOM 1558 C C . LYS A 1 200 ? -16.829 -4.906 23.488 1.00 58.62 200 LYS A C 1
ATOM 1560 O O . LYS A 1 200 ? -16.753 -6.151 23.575 1.00 58.62 200 LYS A O 1
#

Foldseek 3D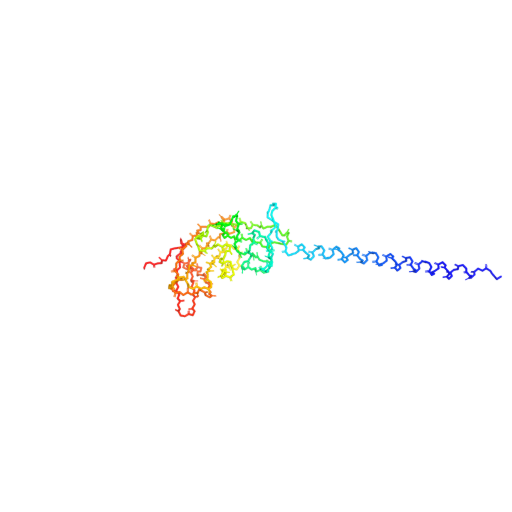i:
DDDDPVPVVVVVVVVVVVVVVVVVVVVVVVVVVVVVVVCLQWADDPPDIEGLDQPDPDAQHHWQDHDPQFKTWGWGNPDQQAIWIWIFTQHPVSYGLATATHGDDSVQDGPVQRVQKHKAKDADPVR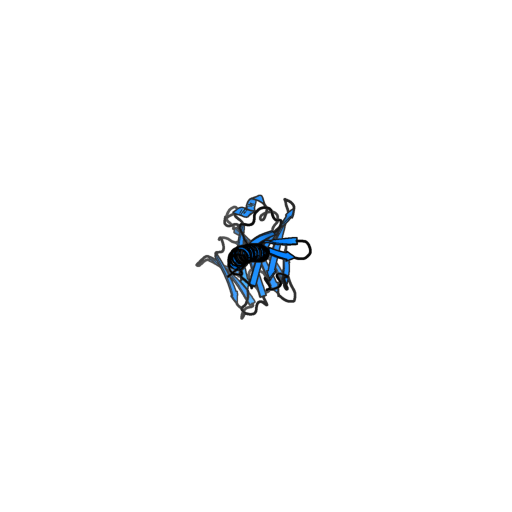QKIKIKIWGVDDDVQWIWIKIWIAGSPPGTQDIDIDTHSDDFDHWDADPVQRWIWTDDVPDIFIAHVNRDTDD

Radius of gyration: 25.8 Å; chains: 1; bounding box: 77×39×78 Å